Protein AF-A0A5E4JYM7-F1 (afdb_monomer)

Mean predicted aligned error: 5.84 Å

Sequence (290 aa):
MIGDSMEKSIDKWNNSIINDGEVKRKRGLLIYPSTRPLNRALEYCSDPFIPGITGNPLGVTELLREVGLTAENGKYQSLIELEDDKMSKLVTAIMLKNPKVKNREIIGDIFLIKFFNKLEDARELSAMINACSRLGEPETALQFCMESTKAKKKAELIHTKYKQFIISGLKFVSESEKIEGNGFVIINAKEKIKDTIIGTIASILSNSSIYEEGTVIITMAYYDNKIKISARSVGRSGRNIREILSSVIEKVGGEVGGHEFAAGCMIKQEKEKDFIEHLKKNFEIELVKI

Nearest PDB structures (foldseek):
  5x4h-assembly1_A  TM=8.388E-01  e=5.553E-20  Pyrococcus furiosus DSM 3638
  7bhi-assembly1_B  TM=7.535E-01  e=1.745E-18  Methanothermobacter thermautotrophicus str. Delta H
  7bjq-assembly2_B  TM=7.530E-01  e=1.950E-17  Methanothermobacter thermautotrophicus str. Delta H
  7e15-assembly2_D  TM=5.704E-01  e=1.315E-19  Thermococcus kodakarensis KOD1
  3g98-assembly2_B  TM=7.870E-01  e=2.336E-05  Aquifex aeolicus

Radius of gyration: 20.91 Å; Cα contacts (8 Å, |Δi|>4): 455; chains: 1; bounding box: 54×45×52 Å

Foldseek 3Di:
DVLVVCQVPQDPVNVVVCVVQVKDKDKFFPFPPQQAFQLVSQCCGQFVDQPQGDVHSVSSVVLCVVLVFDADVNTTGGNVPDDPSSRVSSLVSSCVRPVPDDSVRTIDIFIWGCALNDTGGVNVLSLLCLLCVLVVRNVLNVVRVVRNPVSVVVSVVSSVVSVVLLVQVLVCQVPDDWDDDDQEIEAECEAVHDLSCQQVNQVVVLAGPPDDFQRKYKYWYDDPQKIKIKIAGNPDDHFQVQVLLVVLCVVQPWAKDDGRGIIITMHGPVSVVSSVVSSVVSVVVVVVVD

Structure (mmCIF, N/CA/C/O backbone):
data_AF-A0A5E4JYM7-F1
#
_entry.id   AF-A0A5E4JYM7-F1
#
loop_
_atom_site.group_PDB
_atom_site.id
_atom_site.type_symbol
_atom_site.label_atom_id
_atom_site.label_alt_id
_atom_site.label_comp_id
_atom_site.label_asym_id
_atom_site.label_entity_id
_atom_site.label_seq_id
_atom_site.pdbx_PDB_ins_code
_atom_site.Cartn_x
_atom_site.Cartn_y
_atom_site.Cartn_z
_atom_site.occupancy
_atom_site.B_iso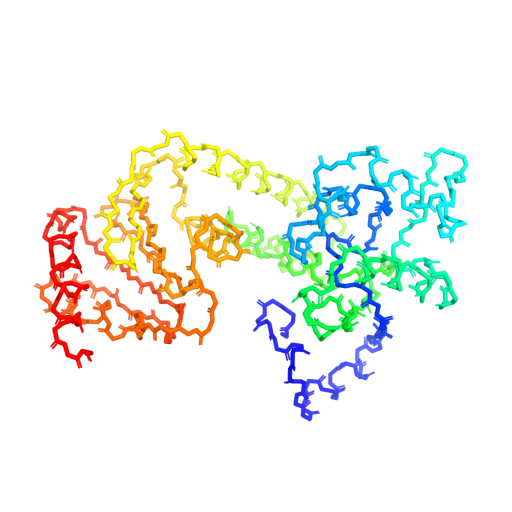_or_equiv
_atom_site.auth_seq_id
_atom_site.auth_comp_id
_atom_site.auth_asym_id
_atom_site.auth_atom_id
_atom_site.pdbx_PDB_model_num
ATOM 1 N N . MET A 1 1 ? -6.761 4.819 -11.359 1.00 90.88 1 MET A N 1
ATOM 2 C CA . MET A 1 1 ? -6.667 3.402 -11.802 1.00 90.88 1 MET A CA 1
ATOM 3 C C . MET A 1 1 ? -5.767 2.582 -10.884 1.00 90.88 1 MET A C 1
ATOM 5 O O . MET A 1 1 ? -6.316 1.921 -10.019 1.00 90.88 1 MET A O 1
ATOM 9 N N . ILE A 1 2 ? -4.430 2.636 -11.008 1.00 91.75 2 ILE A N 1
ATOM 10 C CA . ILE A 1 2 ? -3.522 1.781 -10.206 1.00 91.75 2 ILE A CA 1
ATOM 11 C C . ILE A 1 2 ? -3.596 2.088 -8.706 1.00 91.75 2 ILE A C 1
ATOM 13 O O . ILE A 1 2 ? -3.707 1.181 -7.888 1.00 91.75 2 ILE A O 1
ATOM 17 N N . GLY A 1 3 ? -3.596 3.371 -8.331 1.00 88.50 3 GLY A N 1
ATOM 18 C CA . GLY A 1 3 ? -3.737 3.773 -6.924 1.00 88.50 3 GLY A CA 1
ATOM 19 C C . GLY A 1 3 ? -5.050 3.321 -6.278 1.00 88.50 3 GLY A C 1
ATOM 20 O O . GLY A 1 3 ? -5.093 3.123 -5.067 1.00 88.50 3 GLY A O 1
ATOM 21 N N . ASP A 1 4 ? -6.077 3.094 -7.098 1.00 87.06 4 ASP A N 1
ATOM 22 C CA . ASP A 1 4 ? -7.423 2.685 -6.685 1.00 87.06 4 ASP A CA 1
ATOM 23 C C . ASP A 1 4 ? -7.657 1.177 -6.878 1.00 87.06 4 ASP A C 1
ATOM 25 O O . ASP A 1 4 ? -8.775 0.697 -6.714 1.00 87.06 4 ASP A O 1
ATOM 29 N N . SER A 1 5 ? -6.614 0.415 -7.237 1.00 85.88 5 SER A N 1
ATOM 30 C CA . SER A 1 5 ? -6.680 -1.037 -7.472 1.00 85.88 5 SER A CA 1
ATOM 31 C C . SER A 1 5 ? -7.687 -1.471 -8.557 1.00 85.88 5 SER A C 1
ATOM 33 O O . SER A 1 5 ? -8.262 -2.563 -8.486 1.00 85.88 5 SER A O 1
ATOM 35 N N . MET A 1 6 ? -7.940 -0.619 -9.558 1.00 89.12 6 MET A N 1
ATOM 36 C CA . MET A 1 6 ? -8.904 -0.883 -10.642 1.00 89.12 6 MET A CA 1
ATOM 37 C C . MET A 1 6 ? -8.342 -1.776 -11.758 1.00 89.12 6 MET A C 1
ATOM 39 O O . MET A 1 6 ? -9.085 -2.265 -12.606 1.00 89.12 6 MET A O 1
ATOM 43 N N . GLU A 1 7 ? -7.039 -2.040 -11.762 1.00 88.00 7 GLU A N 1
ATOM 44 C CA . GLU A 1 7 ? -6.368 -2.878 -12.759 1.00 88.00 7 GLU A CA 1
ATOM 45 C C . GLU A 1 7 ? -6.785 -4.353 -12.721 1.00 88.00 7 GLU A C 1
ATOM 47 O O . GLU A 1 7 ? -6.570 -5.079 -13.689 1.00 88.00 7 GLU A O 1
ATOM 52 N N . LYS A 1 8 ? -7.431 -4.800 -11.636 1.00 82.06 8 LYS A N 1
ATOM 53 C CA . LYS A 1 8 ? -7.976 -6.163 -11.518 1.00 82.06 8 LYS A CA 1
ATOM 54 C C . LYS A 1 8 ? -9.202 -6.397 -12.409 1.00 82.06 8 LYS A C 1
ATOM 56 O O . LYS A 1 8 ? -9.508 -7.543 -12.725 1.00 82.06 8 LYS A O 1
ATOM 61 N N . SER A 1 9 ? -9.909 -5.332 -12.792 1.00 86.19 9 SER A N 1
ATOM 62 C CA . SER A 1 9 ? -11.091 -5.378 -13.657 1.00 86.19 9 SER A CA 1
ATOM 63 C C . SER A 1 9 ? -11.195 -4.079 -14.454 1.00 86.19 9 SER A C 1
ATOM 65 O O . SER A 1 9 ? -11.934 -3.166 -14.090 1.00 86.19 9 SER A O 1
ATOM 67 N N . ILE A 1 10 ? -10.433 -4.001 -15.544 1.00 90.00 10 ILE A N 1
ATOM 68 C CA . ILE A 1 10 ? -10.351 -2.809 -16.393 1.00 90.00 10 ILE A CA 1
ATOM 69 C C . ILE A 1 10 ? -11.636 -2.676 -17.212 1.00 90.00 10 ILE A C 1
ATOM 71 O O . ILE A 1 10 ? -11.934 -3.519 -18.058 1.00 90.00 10 ILE A O 1
ATOM 75 N N . ASP A 1 11 ? -12.390 -1.607 -16.964 1.00 93.19 11 ASP A N 1
ATOM 76 C CA . ASP A 1 11 ? -13.585 -1.273 -17.736 1.00 93.19 11 ASP A CA 1
ATOM 77 C C . ASP A 1 11 ? -13.249 -0.657 -19.110 1.00 93.19 11 ASP A C 1
ATOM 79 O O . ASP A 1 11 ? -12.093 -0.390 -19.456 1.00 93.19 11 ASP A O 1
ATOM 83 N N . LYS A 1 12 ? -14.290 -0.414 -19.915 1.00 96.19 12 LYS A N 1
ATOM 84 C CA . LYS A 1 12 ? -14.157 0.163 -21.261 1.00 96.19 12 LYS A CA 1
ATOM 85 C C . LYS A 1 12 ? -13.415 1.508 -21.255 1.00 96.19 12 LYS A C 1
ATOM 87 O O . LYS A 1 12 ? -12.634 1.766 -22.169 1.00 96.19 12 LYS A O 1
ATOM 92 N N . TRP A 1 13 ? -13.655 2.353 -20.253 1.00 94.56 13 TRP A N 1
ATOM 93 C CA . TRP A 1 13 ? -13.094 3.703 -20.188 1.00 94.56 13 TRP A CA 1
ATOM 94 C C . TRP A 1 13 ? -11.621 3.689 -19.799 1.00 94.56 13 TRP A C 1
ATOM 96 O O . TRP A 1 13 ? -10.806 4.301 -20.484 1.00 94.56 13 TRP A O 1
ATOM 106 N N . ASN A 1 14 ? -11.255 2.930 -18.768 1.00 94.25 14 ASN A N 1
ATOM 107 C CA . ASN A 1 14 ? -9.863 2.745 -18.377 1.00 94.25 14 ASN A CA 1
ATOM 108 C C . ASN A 1 14 ? -9.057 2.091 -19.501 1.00 94.25 14 ASN A C 1
ATOM 110 O O . ASN A 1 14 ? -7.922 2.491 -19.740 1.00 94.25 14 ASN A O 1
ATOM 114 N N . ASN A 1 15 ? -9.645 1.145 -20.242 1.00 93.69 15 ASN A N 1
ATOM 115 C CA . ASN A 1 15 ? -8.980 0.569 -21.408 1.00 93.69 15 ASN A CA 1
ATOM 116 C C . ASN A 1 15 ? -8.726 1.615 -22.510 1.00 93.69 15 ASN A C 1
ATOM 118 O O . ASN A 1 15 ? -7.660 1.598 -23.117 1.00 93.69 15 ASN A O 1
ATOM 122 N N . SER A 1 16 ? -9.659 2.550 -22.738 1.00 95.19 16 SER A N 1
ATOM 123 C CA . SER A 1 16 ? -9.440 3.684 -23.652 1.00 95.19 16 SER A CA 1
ATOM 124 C C . SER A 1 16 ? -8.281 4.563 -23.181 1.00 95.19 16 SER A C 1
ATOM 126 O O . SER A 1 16 ? -7.367 4.819 -23.951 1.00 95.19 16 SER A O 1
ATOM 128 N N . ILE A 1 17 ? -8.263 4.937 -21.896 1.00 95.00 17 ILE A N 1
ATOM 129 C CA . ILE A 1 17 ? -7.212 5.784 -21.306 1.00 95.00 17 ILE A CA 1
ATOM 130 C C . ILE A 1 17 ? -5.830 5.122 -21.407 1.00 95.00 17 ILE A C 1
ATOM 132 O O . ILE A 1 17 ? -4.845 5.796 -21.691 1.00 95.00 17 ILE A O 1
ATOM 136 N N . ILE A 1 18 ? -5.742 3.807 -21.181 1.00 94.31 18 ILE A N 1
ATOM 137 C CA . ILE A 1 18 ? -4.495 3.038 -21.329 1.00 94.31 18 ILE A CA 1
ATOM 138 C C . ILE A 1 18 ? -3.960 3.149 -22.760 1.00 94.31 18 ILE A C 1
ATOM 140 O O . ILE A 1 18 ? -2.763 3.374 -22.941 1.00 94.31 18 ILE A O 1
ATOM 144 N N . ASN A 1 19 ? -4.836 2.994 -23.755 1.00 93.19 19 ASN A N 1
ATOM 145 C CA . ASN A 1 19 ? -4.456 3.064 -25.163 1.00 93.19 19 ASN A CA 1
ATOM 146 C C . ASN A 1 19 ? -4.052 4.490 -25.563 1.00 93.19 19 ASN A C 1
ATOM 148 O O . ASN A 1 19 ? -3.002 4.667 -26.175 1.00 93.19 19 ASN A O 1
ATOM 152 N N . ASP A 1 20 ? -4.840 5.494 -25.165 1.00 95.12 20 ASP A N 1
ATOM 153 C CA . ASP A 1 20 ? -4.586 6.908 -25.474 1.00 95.12 20 ASP A CA 1
ATOM 154 C C . ASP A 1 20 ? -3.303 7.422 -24.802 1.00 95.12 20 ASP A C 1
ATOM 156 O O . ASP A 1 20 ? -2.575 8.232 -25.368 1.00 95.12 20 ASP A O 1
ATOM 160 N N . GLY A 1 21 ? -3.006 6.938 -23.593 1.00 91.50 21 GLY A N 1
ATOM 161 C CA . GLY A 1 21 ? -1.807 7.291 -22.832 1.00 91.50 21 GLY A CA 1
ATOM 162 C C . GLY A 1 21 ? -0.548 6.513 -23.221 1.00 91.50 21 GLY A C 1
ATOM 163 O O . GLY A 1 21 ? 0.447 6.605 -22.502 1.00 91.50 21 GLY A O 1
ATOM 164 N N . GLU A 1 22 ? -0.596 5.708 -24.290 1.00 91.69 22 GLU A N 1
ATOM 165 C CA . GLU A 1 22 ? 0.501 4.841 -24.751 1.00 91.69 22 GLU A CA 1
ATOM 166 C C . GLU A 1 22 ? 1.097 3.965 -23.628 1.00 91.69 22 GLU A C 1
ATOM 168 O O . GLU A 1 22 ? 2.299 3.673 -23.585 1.00 91.69 22 GLU A O 1
ATOM 173 N N . VAL A 1 23 ? 0.255 3.542 -22.679 1.00 95.00 23 VAL A N 1
ATOM 174 C CA . VAL A 1 23 ? 0.693 2.769 -21.515 1.00 95.00 23 VAL A CA 1
ATOM 175 C C . VAL A 1 23 ? 1.065 1.363 -21.965 1.00 95.00 23 VAL A C 1
ATOM 177 O O . VAL A 1 23 ? 0.241 0.605 -22.481 1.00 95.00 23 VAL A O 1
ATOM 180 N N . LYS A 1 24 ? 2.315 0.967 -21.719 1.00 93.69 24 LYS A N 1
ATOM 181 C CA . LYS A 1 24 ? 2.781 -0.381 -22.043 1.00 93.69 24 LYS A CA 1
ATOM 182 C C . LYS A 1 24 ? 2.291 -1.362 -20.987 1.00 93.69 24 LYS A C 1
ATOM 184 O O . LYS A 1 24 ? 2.527 -1.177 -19.795 1.00 93.69 24 LYS A O 1
ATOM 189 N N . ARG A 1 25 ? 1.652 -2.443 -21.429 1.00 92.06 25 ARG A N 1
ATOM 190 C CA . ARG A 1 25 ? 1.275 -3.573 -20.575 1.00 92.06 25 ARG A CA 1
ATOM 191 C C . ARG A 1 25 ? 2.269 -4.701 -20.773 1.00 92.06 25 ARG A C 1
ATOM 193 O O . ARG A 1 25 ? 2.457 -5.164 -21.894 1.00 92.06 25 ARG A O 1
ATOM 200 N N . LYS A 1 26 ? 2.884 -5.149 -19.683 1.00 91.19 26 LYS A N 1
ATOM 201 C CA . LYS A 1 26 ? 3.747 -6.330 -19.678 1.00 91.19 26 LYS A CA 1
ATOM 202 C C . LYS A 1 26 ? 3.167 -7.365 -18.731 1.00 91.19 26 LYS A C 1
ATOM 204 O O . LYS A 1 26 ? 3.060 -7.108 -17.535 1.00 91.19 26 LYS A O 1
ATOM 209 N N . ARG A 1 27 ? 2.794 -8.530 -19.258 1.00 90.19 27 ARG A N 1
ATOM 210 C CA . ARG A 1 27 ? 2.306 -9.632 -18.429 1.00 90.19 27 ARG A CA 1
ATOM 211 C C . ARG A 1 27 ? 3.492 -10.338 -17.784 1.00 90.19 27 ARG A C 1
ATOM 213 O O . ARG A 1 27 ? 4.440 -10.707 -18.469 1.00 90.19 27 ARG A O 1
ATOM 220 N N . GLY A 1 28 ? 3.446 -10.533 -16.477 1.00 89.94 28 GLY A N 1
ATOM 221 C CA . GLY A 1 28 ? 4.543 -11.154 -15.753 1.00 89.94 28 GLY A CA 1
ATOM 222 C C . GLY A 1 28 ? 4.231 -11.329 -14.281 1.00 89.94 28 GLY A C 1
ATOM 223 O O . GLY A 1 28 ? 3.082 -11.245 -13.850 1.00 89.94 28 GLY A O 1
ATOM 224 N N . LEU A 1 29 ? 5.279 -11.590 -13.516 1.00 89.62 29 LEU A N 1
ATOM 225 C CA . LEU A 1 29 ? 5.179 -11.754 -12.078 1.00 89.62 29 LEU A CA 1
ATOM 226 C C . LEU A 1 29 ? 4.845 -10.416 -11.398 1.00 89.62 29 LEU A C 1
ATOM 228 O O . LEU A 1 29 ? 5.485 -9.405 -11.660 1.00 89.62 29 LEU A O 1
ATOM 232 N N . LEU A 1 30 ? 3.882 -10.386 -10.483 1.00 87.94 30 LEU A N 1
ATOM 233 C CA . LEU A 1 30 ? 3.419 -9.156 -9.832 1.00 87.94 30 LEU A CA 1
ATOM 234 C C . LEU A 1 30 ? 4.345 -8.650 -8.713 1.00 87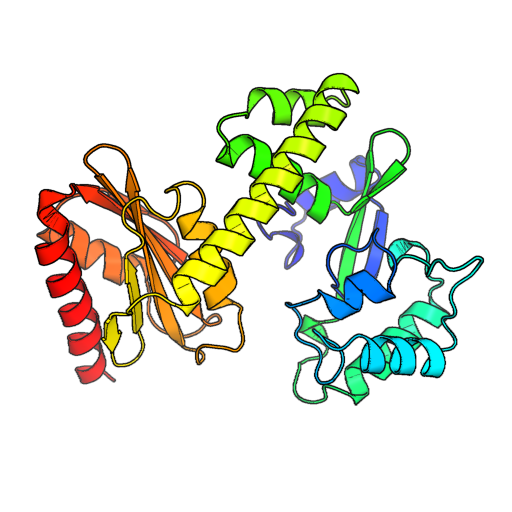.94 30 LEU A C 1
ATOM 236 O O . LEU A 1 30 ? 3.891 -7.963 -7.803 1.00 87.94 30 LEU A O 1
ATOM 240 N N . ILE A 1 31 ? 5.656 -8.887 -8.807 1.00 87.50 31 ILE A N 1
ATOM 241 C CA . ILE A 1 31 ? 6.625 -8.323 -7.860 1.00 87.50 31 ILE A CA 1
ATOM 242 C C . ILE A 1 31 ? 6.610 -6.803 -7.942 1.00 87.50 31 ILE A C 1
ATOM 244 O O . ILE A 1 31 ? 6.586 -6.204 -9.024 1.00 87.50 31 ILE A O 1
ATOM 248 N N . TYR A 1 32 ? 6.671 -6.185 -6.771 1.00 85.00 32 TYR A N 1
ATOM 249 C CA . TYR A 1 32 ? 6.833 -4.757 -6.614 1.00 85.00 32 TYR A CA 1
ATOM 250 C C . TYR A 1 32 ? 8.108 -4.445 -5.812 1.00 85.00 32 TYR A C 1
ATOM 252 O O . TYR A 1 32 ? 8.309 -5.033 -4.749 1.00 85.00 32 TYR A O 1
ATOM 260 N N . PRO A 1 33 ? 8.938 -3.486 -6.257 1.00 84.12 33 PRO A N 1
ATOM 261 C CA . PRO A 1 33 ? 8.809 -2.723 -7.500 1.00 84.12 33 PRO A CA 1
ATOM 262 C C . PRO A 1 33 ? 9.421 -3.440 -8.714 1.00 84.12 33 PRO A C 1
ATOM 264 O O . PRO A 1 33 ? 10.476 -4.062 -8.592 1.00 84.12 33 PRO A O 1
ATOM 267 N N . SER A 1 34 ? 8.801 -3.333 -9.896 1.00 89.25 34 SER A N 1
ATOM 268 C CA . SER A 1 34 ? 9.275 -4.054 -11.094 1.00 89.25 34 SER A CA 1
ATOM 269 C C . SER A 1 34 ? 10.508 -3.429 -11.765 1.00 89.25 34 SER A C 1
ATOM 271 O O . SER A 1 34 ? 11.156 -4.087 -12.579 1.00 89.25 34 SER A O 1
ATOM 273 N N . THR A 1 35 ? 10.873 -2.194 -11.399 1.00 89.12 35 THR A N 1
ATOM 274 C CA . THR A 1 35 ? 12.045 -1.475 -11.940 1.00 89.12 35 THR A CA 1
ATOM 275 C C . THR A 1 35 ? 13.342 -1.748 -11.169 1.00 89.12 35 THR A C 1
ATOM 277 O O . THR A 1 35 ? 14.429 -1.336 -11.582 1.00 89.12 35 THR A O 1
ATOM 280 N N . ARG A 1 36 ? 13.263 -2.427 -10.017 1.00 89.69 36 ARG A N 1
ATOM 281 C CA . ARG A 1 36 ? 14.427 -2.709 -9.165 1.00 89.69 36 ARG A CA 1
AT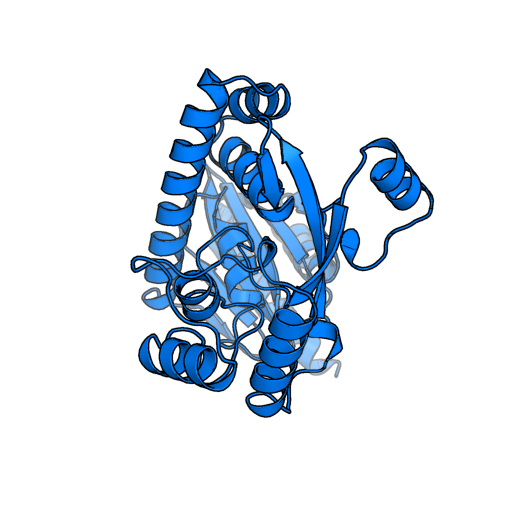OM 282 C C . ARG A 1 36 ? 15.157 -3.972 -9.624 1.00 89.69 36 ARG A C 1
ATOM 284 O O . ARG A 1 36 ? 14.532 -4.836 -10.236 1.00 89.69 36 ARG A O 1
ATOM 291 N N . PRO A 1 37 ? 16.463 -4.109 -9.308 1.00 94.19 37 PRO A N 1
ATOM 292 C CA . PRO A 1 37 ? 17.196 -5.344 -9.566 1.00 94.19 37 PRO A CA 1
ATOM 293 C C . PRO A 1 37 ? 16.453 -6.548 -8.986 1.00 94.19 37 PRO A C 1
ATOM 295 O O . PRO A 1 37 ? 16.045 -6.514 -7.820 1.00 94.19 37 PRO A O 1
ATOM 298 N N . LEU A 1 38 ? 16.286 -7.598 -9.793 1.00 94.44 38 LEU A N 1
ATOM 299 C CA . LEU A 1 38 ? 15.447 -8.751 -9.460 1.00 94.44 38 LEU A CA 1
ATOM 300 C C . LEU A 1 38 ? 15.790 -9.389 -8.123 1.00 94.44 38 LEU A C 1
ATOM 302 O O . LEU A 1 38 ? 14.884 -9.750 -7.382 1.00 94.44 38 LEU A O 1
ATOM 306 N N . ASN A 1 39 ? 17.075 -9.478 -7.780 1.00 94.06 39 ASN A N 1
ATOM 307 C CA . ASN A 1 39 ? 17.494 -10.042 -6.504 1.00 94.06 39 ASN A CA 1
ATOM 308 C C . ASN A 1 39 ? 16.891 -9.286 -5.310 1.00 94.06 39 ASN A C 1
ATOM 310 O O . ASN A 1 39 ? 16.379 -9.899 -4.384 1.00 94.06 39 ASN A O 1
ATOM 314 N N . ARG A 1 40 ? 16.885 -7.950 -5.349 1.00 92.94 40 ARG A N 1
ATOM 315 C CA . ARG A 1 40 ? 16.288 -7.143 -4.276 1.00 92.94 40 ARG A CA 1
ATOM 316 C C . ARG A 1 40 ? 14.770 -7.139 -4.346 1.00 92.94 40 ARG A C 1
ATOM 318 O O . ARG A 1 40 ? 14.118 -7.162 -3.310 1.00 92.94 40 ARG A O 1
ATOM 325 N N . ALA A 1 41 ? 14.216 -7.105 -5.554 1.00 92.31 41 ALA A N 1
ATOM 326 C CA . ALA A 1 41 ? 12.775 -7.121 -5.743 1.00 92.31 41 ALA A CA 1
ATOM 327 C C . ALA A 1 41 ? 12.161 -8.431 -5.209 1.00 92.31 41 ALA A C 1
ATOM 329 O O . ALA A 1 41 ? 11.184 -8.374 -4.478 1.00 92.31 41 ALA A O 1
ATOM 330 N N . LEU A 1 42 ? 12.775 -9.586 -5.494 1.00 92.12 42 LEU A N 1
ATOM 331 C CA . LEU A 1 42 ? 12.376 -10.902 -4.979 1.00 92.12 42 LEU A CA 1
ATOM 332 C C . LEU A 1 42 ? 12.574 -11.028 -3.465 1.00 92.12 42 LEU A C 1
ATOM 334 O O . LEU A 1 42 ? 11.668 -11.478 -2.771 1.00 92.12 42 LEU A O 1
ATOM 338 N N . GLU A 1 43 ? 13.736 -10.611 -2.950 1.00 89.44 43 GLU A N 1
ATOM 339 C CA . GLU A 1 43 ? 14.054 -10.675 -1.516 1.00 89.44 43 GLU A CA 1
ATOM 340 C C . GLU A 1 43 ? 13.027 -9.905 -0.678 1.00 89.44 43 GLU A C 1
ATOM 342 O O . GLU A 1 43 ? 12.595 -10.384 0.366 1.00 89.44 43 GLU A O 1
ATOM 347 N N . TYR A 1 44 ? 12.607 -8.726 -1.141 1.00 84.31 44 TYR A N 1
ATOM 348 C CA . TYR A 1 44 ? 11.702 -7.852 -0.393 1.00 84.31 44 TYR A CA 1
ATOM 349 C C . TYR A 1 44 ? 10.237 -7.919 -0.851 1.00 84.31 44 TYR A C 1
ATOM 351 O O . TYR A 1 44 ? 9.421 -7.129 -0.376 1.00 84.31 44 TYR A O 1
ATOM 359 N N . CYS A 1 45 ? 9.874 -8.842 -1.748 1.00 81.44 45 CYS A N 1
ATOM 360 C CA . CYS A 1 45 ? 8.485 -9.023 -2.165 1.00 81.44 45 CYS A CA 1
ATOM 361 C C . CYS A 1 45 ? 7.706 -9.773 -1.080 1.00 81.44 45 CYS A C 1
ATOM 363 O O . CYS A 1 45 ? 7.906 -10.969 -0.876 1.00 81.44 45 CYS A O 1
ATOM 365 N N . SER A 1 46 ? 6.833 -9.059 -0.369 1.00 69.06 46 SER A N 1
ATOM 366 C CA . SER A 1 46 ? 5.948 -9.632 0.653 1.00 69.06 46 SER A CA 1
ATOM 367 C C . SER A 1 46 ? 4.587 -10.065 0.108 1.00 69.06 46 SER A C 1
ATOM 369 O O . SER A 1 46 ? 3.901 -10.845 0.758 1.00 69.06 46 SER A O 1
ATOM 371 N N . ASP A 1 47 ? 4.195 -9.544 -1.055 1.00 74.25 47 ASP A N 1
ATOM 372 C CA . ASP A 1 47 ? 2.936 -9.854 -1.727 1.00 74.25 47 ASP A CA 1
ATOM 373 C C . ASP A 1 47 ? 3.177 -9.927 -3.252 1.00 74.25 47 ASP A C 1
ATOM 375 O O . ASP A 1 47 ? 3.475 -8.894 -3.865 1.00 74.25 47 ASP A O 1
ATOM 379 N N . PRO A 1 48 ? 3.135 -11.128 -3.857 1.00 75.31 48 PRO A N 1
ATOM 380 C CA . PRO A 1 48 ? 2.879 -12.408 -3.195 1.00 75.31 48 PRO A CA 1
ATOM 381 C C . PRO A 1 48 ? 4.052 -12.857 -2.309 1.00 75.31 48 PRO A C 1
ATOM 383 O O . PRO A 1 48 ? 5.217 -12.660 -2.653 1.00 75.31 48 PRO A O 1
ATOM 386 N N . PHE A 1 49 ? 3.755 -13.525 -1.193 1.00 77.00 49 PHE A N 1
ATOM 387 C CA . PHE A 1 49 ? 4.781 -14.230 -0.422 1.00 77.00 49 PHE A CA 1
ATOM 388 C C . PHE A 1 49 ? 5.283 -15.446 -1.211 1.00 77.00 49 PHE A C 1
ATOM 390 O O . PHE A 1 49 ? 4.487 -16.276 -1.660 1.00 77.00 49 PHE A O 1
ATOM 397 N N . ILE A 1 50 ? 6.604 -15.573 -1.363 1.00 82.44 50 ILE A N 1
ATOM 398 C CA . ILE A 1 50 ? 7.239 -16.677 -2.087 1.00 82.44 50 ILE A CA 1
ATOM 399 C C . ILE A 1 50 ? 8.067 -17.513 -1.094 1.00 82.44 50 ILE A C 1
ATOM 401 O O . ILE A 1 50 ? 9.145 -17.076 -0.673 1.00 82.44 50 ILE A O 1
ATOM 405 N N . PRO A 1 51 ? 7.604 -18.726 -0.727 1.00 81.50 51 PRO A N 1
ATOM 406 C CA . PRO A 1 51 ? 8.311 -19.624 0.177 1.00 81.50 51 PRO A CA 1
ATOM 407 C C . PRO A 1 51 ? 9.760 -19.866 -0.246 1.00 81.50 51 PRO A C 1
ATOM 409 O O . PRO A 1 51 ? 10.051 -20.163 -1.404 1.00 81.50 51 PRO A O 1
ATOM 412 N N . GLY A 1 52 ? 10.677 -19.724 0.711 1.00 85.62 52 GLY A N 1
ATOM 413 C CA . GLY A 1 52 ? 12.111 -19.908 0.487 1.00 85.62 52 GLY A CA 1
ATOM 414 C C . GLY A 1 52 ? 12.803 -18.768 -0.267 1.00 85.62 52 GLY A C 1
ATOM 415 O O . GLY A 1 52 ? 14.024 -18.817 -0.383 1.00 85.62 52 GLY A O 1
ATOM 416 N N . ILE A 1 53 ? 12.075 -17.743 -0.729 1.00 89.88 53 ILE A N 1
ATOM 417 C CA . ILE A 1 53 ? 12.610 -16.613 -1.508 1.00 89.88 53 ILE A CA 1
ATOM 418 C C . ILE A 1 53 ? 12.414 -15.286 -0.767 1.00 89.88 53 ILE A C 1
ATOM 420 O O . ILE A 1 53 ? 13.383 -14.560 -0.546 1.00 89.88 53 ILE A O 1
ATOM 424 N N . THR A 1 54 ? 11.188 -14.976 -0.341 1.00 84.19 54 THR A N 1
ATOM 425 C CA . THR A 1 54 ? 10.889 -13.751 0.413 1.00 84.19 54 THR A CA 1
ATOM 426 C C . THR A 1 54 ? 11.701 -13.728 1.712 1.00 84.19 54 THR A C 1
ATOM 428 O O . THR A 1 54 ? 11.636 -14.656 2.514 1.00 84.19 54 THR A O 1
ATOM 431 N N . GLY A 1 55 ? 12.488 -12.671 1.915 1.00 82.94 55 GLY A N 1
ATOM 432 C CA . GLY A 1 55 ? 13.386 -12.504 3.058 1.00 82.94 55 GLY A CA 1
ATOM 433 C C . GLY A 1 55 ? 14.623 -13.411 3.051 1.00 82.94 55 GLY A C 1
ATOM 434 O O . GLY A 1 55 ? 15.362 -13.410 4.032 1.00 82.94 55 GLY A O 1
ATOM 435 N N . ASN A 1 56 ? 14.870 -14.175 1.979 1.00 87.94 56 ASN A N 1
ATOM 436 C CA . ASN A 1 56 ? 15.969 -15.137 1.893 1.00 87.94 56 ASN A CA 1
ATOM 437 C C . ASN A 1 56 ? 16.932 -14.806 0.732 1.00 87.94 56 ASN A C 1
ATOM 439 O O . ASN A 1 56 ? 16.750 -15.299 -0.385 1.00 87.94 56 ASN A O 1
ATOM 443 N N . PRO A 1 57 ? 18.008 -14.033 0.981 1.00 92.69 57 PRO A N 1
ATOM 444 C CA . PRO A 1 57 ? 18.983 -13.668 -0.051 1.00 92.69 57 PRO A CA 1
ATOM 445 C C . PRO A 1 57 ? 19.647 -14.866 -0.747 1.00 92.69 57 PRO A C 1
ATOM 447 O O . PRO A 1 57 ? 19.954 -14.804 -1.943 1.00 92.69 57 PRO A O 1
ATOM 450 N N . LEU A 1 58 ? 19.877 -15.961 -0.011 1.00 94.56 58 LEU A N 1
ATOM 451 C CA . LEU A 1 58 ? 20.481 -17.178 -0.557 1.00 94.56 58 LEU A CA 1
ATOM 452 C C . LEU A 1 58 ? 19.509 -17.881 -1.504 1.00 94.56 58 LEU A C 1
ATOM 454 O O . LEU A 1 58 ? 19.878 -18.162 -2.643 1.00 94.56 58 LEU A O 1
ATOM 458 N N . GLY A 1 59 ? 18.259 -18.068 -1.072 1.00 94.25 59 GLY A N 1
ATOM 459 C CA . GLY A 1 59 ? 17.213 -18.675 -1.898 1.00 94.25 59 GLY A CA 1
ATOM 460 C C . GLY A 1 59 ? 16.913 -17.867 -3.161 1.00 94.25 59 GLY A C 1
ATOM 461 O O . GLY A 1 59 ? 16.750 -18.438 -4.235 1.00 94.25 59 GLY A O 1
ATOM 462 N N . VAL A 1 60 ? 16.937 -16.532 -3.073 1.00 95.12 60 VAL A N 1
ATOM 463 C CA . VAL A 1 60 ? 16.852 -15.650 -4.249 1.00 95.12 60 VAL A CA 1
ATOM 464 C C . VAL A 1 60 ? 17.996 -15.915 -5.227 1.00 95.12 60 VAL A C 1
ATOM 466 O O . VAL A 1 60 ? 17.768 -16.040 -6.428 1.00 95.12 60 VAL A O 1
ATOM 469 N N . THR A 1 61 ? 19.230 -15.988 -4.728 1.00 94.62 61 THR A N 1
ATOM 470 C CA . THR A 1 61 ? 20.413 -16.194 -5.577 1.00 94.62 61 THR A CA 1
ATOM 471 C C . THR A 1 61 ? 20.384 -17.565 -6.253 1.00 94.62 61 THR A C 1
ATOM 473 O O . THR A 1 61 ? 20.747 -17.679 -7.423 1.00 94.62 61 THR A O 1
ATOM 476 N N . GLU A 1 62 ? 19.937 -18.596 -5.537 1.00 94.75 62 GLU A N 1
ATOM 477 C CA . GLU A 1 62 ? 19.757 -19.947 -6.068 1.00 94.75 62 GLU A CA 1
ATOM 478 C C . GLU A 1 62 ? 18.673 -19.986 -7.151 1.00 94.75 62 GLU A C 1
ATOM 480 O O . GLU A 1 62 ? 18.962 -20.413 -8.265 1.00 94.75 62 GLU A O 1
ATOM 485 N N . LEU A 1 63 ? 17.485 -19.429 -6.885 1.00 95.19 63 LEU A N 1
ATOM 486 C CA . LEU A 1 63 ? 16.398 -19.323 -7.863 1.00 95.19 63 LEU A CA 1
ATOM 487 C C . LEU A 1 63 ? 16.849 -18.613 -9.143 1.00 95.19 63 LEU A C 1
ATOM 489 O O . LEU A 1 63 ? 16.596 -19.097 -10.242 1.00 95.19 63 LEU A O 1
ATOM 493 N N . LEU A 1 64 ? 17.510 -17.458 -9.016 1.00 95.50 64 LEU A N 1
ATOM 494 C CA . LEU A 1 64 ? 17.976 -16.697 -10.177 1.00 95.50 64 LEU A CA 1
ATOM 495 C C . LEU A 1 64 ? 18.997 -17.498 -10.995 1.00 95.50 64 LEU A C 1
ATOM 497 O O . LEU A 1 64 ? 18.919 -17.514 -12.222 1.00 95.50 64 LEU A O 1
ATOM 501 N N . ARG A 1 65 ? 19.893 -18.237 -10.329 1.00 93.81 65 ARG A N 1
ATOM 502 C CA . ARG A 1 65 ? 20.840 -19.140 -10.993 1.00 93.81 65 ARG A CA 1
ATOM 503 C C . ARG A 1 65 ? 20.136 -20.295 -11.709 1.00 93.81 65 ARG A C 1
ATOM 505 O O . ARG A 1 65 ? 20.489 -20.568 -12.853 1.00 93.81 65 ARG A O 1
ATOM 512 N N . GLU A 1 66 ? 19.149 -20.934 -11.076 1.00 93.12 66 GLU A N 1
ATOM 513 C CA . GLU A 1 66 ? 18.345 -22.027 -11.657 1.00 93.12 66 GLU A CA 1
ATOM 514 C C . GLU A 1 66 ? 17.697 -21.607 -12.986 1.00 93.12 66 GLU A C 1
ATOM 516 O O . GLU A 1 66 ? 17.685 -22.376 -13.945 1.00 93.12 66 GLU A O 1
ATOM 521 N N . VAL A 1 67 ? 17.198 -20.368 -13.070 1.00 94.31 67 VAL A N 1
ATOM 522 C CA . VAL A 1 67 ? 16.520 -19.850 -14.273 1.00 94.31 67 VAL A CA 1
ATOM 523 C C . VAL A 1 67 ? 17.456 -19.149 -15.266 1.00 94.31 67 VAL A C 1
ATOM 525 O O . VAL A 1 67 ? 16.991 -18.571 -16.249 1.00 94.31 67 VAL A O 1
ATOM 528 N N . GLY A 1 68 ? 18.773 -19.193 -15.035 1.00 93.06 68 GLY A N 1
ATOM 529 C CA . GLY A 1 68 ? 19.776 -18.595 -15.923 1.00 93.06 68 GLY A CA 1
ATOM 530 C C . GLY A 1 68 ? 19.820 -17.062 -15.886 1.00 93.06 68 GLY A C 1
ATOM 531 O O . GLY A 1 68 ? 20.254 -16.432 -16.851 1.00 93.06 68 GLY A O 1
ATOM 532 N N . LEU A 1 69 ? 19.360 -16.448 -14.795 1.00 94.50 69 LEU A N 1
ATOM 533 C CA . LEU A 1 69 ? 19.463 -15.014 -14.541 1.00 94.50 69 LEU A CA 1
ATOM 534 C C . LEU A 1 69 ? 20.686 -14.738 -13.669 1.00 94.50 69 LEU A C 1
ATOM 536 O O . LEU A 1 69 ? 20.681 -14.962 -12.461 1.00 94.50 69 LEU A O 1
ATOM 540 N N . THR A 1 70 ? 21.744 -14.226 -14.284 1.00 92.19 70 THR A N 1
ATOM 541 C CA . THR A 1 70 ? 22.978 -13.838 -13.597 1.00 92.19 70 THR A CA 1
ATOM 542 C C . THR A 1 70 ? 23.114 -12.321 -13.532 1.00 92.19 70 THR A C 1
ATOM 544 O O . THR A 1 70 ? 22.479 -11.578 -14.281 1.00 92.19 70 THR A O 1
ATOM 547 N N . ALA A 1 71 ? 23.927 -11.846 -12.590 1.00 91.69 71 ALA A N 1
ATOM 548 C CA . ALA A 1 71 ? 24.266 -10.435 -12.508 1.00 91.69 71 ALA A CA 1
ATOM 549 C C . ALA A 1 71 ? 25.297 -10.076 -13.587 1.00 91.69 71 ALA A C 1
ATOM 551 O O . ALA A 1 71 ? 26.367 -10.681 -13.651 1.00 91.69 71 ALA A O 1
ATOM 552 N N . GLU A 1 72 ? 25.011 -9.046 -14.374 1.00 89.06 72 GLU A N 1
ATOM 553 C CA . GLU A 1 72 ? 25.952 -8.457 -15.324 1.00 89.06 72 GLU A CA 1
ATOM 554 C C . GLU A 1 72 ? 26.630 -7.260 -14.651 1.00 89.06 72 GLU A C 1
ATOM 556 O O . GLU A 1 72 ? 25.962 -6.376 -14.112 1.00 89.06 72 GLU A O 1
ATOM 561 N N . ASN A 1 73 ? 27.967 -7.241 -14.607 1.00 88.94 73 ASN A N 1
ATOM 562 C CA . ASN A 1 73 ? 28.744 -6.211 -13.897 1.00 88.94 73 ASN A CA 1
ATOM 563 C C . ASN A 1 73 ? 28.288 -5.996 -12.436 1.00 88.94 73 ASN A C 1
ATOM 565 O O . ASN A 1 73 ? 28.238 -4.874 -11.935 1.00 88.94 73 ASN A O 1
ATOM 569 N N . GLY A 1 74 ? 27.908 -7.084 -11.757 1.00 87.19 74 GLY A N 1
ATOM 570 C CA . GLY A 1 74 ? 27.439 -7.052 -10.369 1.00 87.19 74 GLY A CA 1
ATOM 571 C C . GLY A 1 74 ? 25.995 -6.571 -10.180 1.00 87.19 74 GLY A C 1
ATOM 572 O O . GLY A 1 74 ? 25.553 -6.436 -9.039 1.00 87.19 74 GLY A O 1
ATOM 573 N N . LYS A 1 75 ? 25.234 -6.342 -11.259 1.00 91.81 75 LYS A N 1
ATOM 574 C CA . LYS A 1 75 ? 23.835 -5.905 -11.196 1.00 91.81 75 LYS A CA 1
ATOM 575 C C . LYS A 1 75 ? 22.910 -6.881 -11.925 1.00 91.81 75 LYS A C 1
ATOM 577 O O . LYS A 1 75 ? 23.148 -7.252 -13.067 1.00 91.81 75 LYS A O 1
ATOM 582 N N . TYR A 1 76 ? 21.824 -7.276 -11.267 1.00 94.56 76 TYR A N 1
ATOM 583 C CA . TYR A 1 76 ? 20.754 -8.035 -11.914 1.00 94.56 76 TYR A CA 1
ATOM 584 C C . TYR A 1 76 ? 19.867 -7.116 -12.752 1.00 94.56 76 TYR A C 1
ATOM 586 O O . TYR A 1 76 ? 19.595 -5.979 -12.348 1.00 94.56 76 TYR A O 1
ATOM 594 N N . GLN A 1 77 ? 19.368 -7.650 -13.868 1.00 93.94 77 GLN A N 1
ATOM 595 C CA . GLN A 1 77 ? 18.281 -7.035 -14.625 1.00 93.94 77 GLN A CA 1
ATOM 596 C C . GLN A 1 77 ? 17.066 -6.806 -13.711 1.00 93.94 77 GLN A C 1
ATOM 598 O O . GLN A 1 77 ? 16.860 -7.517 -12.720 1.00 93.94 77 GLN A O 1
ATOM 603 N N . SER A 1 78 ? 16.268 -5.795 -14.029 1.00 93.38 78 SER A N 1
ATOM 604 C CA . SER A 1 78 ? 14.947 -5.601 -13.439 1.00 93.38 78 SER A CA 1
ATOM 605 C C . SER A 1 78 ? 13.905 -6.481 -14.127 1.00 93.38 78 SER A C 1
ATOM 607 O O . SER A 1 78 ? 14.126 -7.030 -15.207 1.00 93.38 78 SER A O 1
ATOM 609 N N . LEU A 1 79 ? 12.736 -6.619 -13.507 1.00 92.69 79 LEU A N 1
ATOM 610 C CA . LEU A 1 79 ? 11.657 -7.440 -14.052 1.00 92.69 79 LEU A CA 1
ATOM 611 C C . LEU A 1 79 ? 11.160 -6.904 -15.412 1.00 92.69 79 LEU A C 1
ATOM 613 O O . LEU A 1 79 ? 10.831 -7.672 -16.320 1.00 92.69 79 LEU A O 1
ATOM 617 N N . ILE A 1 80 ? 11.147 -5.579 -15.581 1.00 91.50 80 ILE A N 1
ATOM 618 C CA . ILE A 1 80 ? 10.723 -4.937 -16.833 1.00 91.50 80 ILE A CA 1
ATOM 619 C C . ILE A 1 80 ? 11.731 -5.120 -17.976 1.00 91.50 80 ILE A C 1
ATOM 621 O O . ILE A 1 80 ? 11.325 -5.079 -19.135 1.00 91.50 80 ILE A O 1
ATOM 625 N N . GLU A 1 81 ? 12.998 -5.396 -17.662 1.00 92.19 81 GLU A N 1
ATOM 626 C CA . GLU A 1 81 ? 14.081 -5.643 -18.627 1.00 92.19 81 GLU A CA 1
ATOM 627 C C . GLU A 1 81 ? 14.150 -7.106 -19.095 1.00 92.19 81 GLU A C 1
ATOM 629 O O . GLU A 1 81 ? 14.875 -7.407 -20.037 1.00 92.19 81 GLU A O 1
ATOM 634 N N . LEU A 1 82 ? 13.425 -8.029 -18.450 1.00 93.12 82 LEU A N 1
ATOM 635 C CA . LEU A 1 82 ? 13.458 -9.441 -18.836 1.00 93.12 82 LEU A CA 1
ATOM 636 C C . LEU A 1 82 ? 12.789 -9.694 -20.188 1.00 93.12 82 LEU A C 1
ATOM 638 O O . LEU A 1 82 ? 11.653 -9.283 -20.399 1.00 93.12 82 LEU A O 1
ATOM 642 N N . GLU A 1 83 ? 13.437 -10.472 -21.046 1.00 91.81 83 GLU A N 1
ATOM 643 C CA . GLU A 1 83 ? 12.791 -11.071 -22.219 1.00 91.81 83 GLU A CA 1
ATOM 644 C C . GLU A 1 83 ? 11.703 -12.076 -21.803 1.00 91.81 83 GLU A C 1
ATOM 646 O O . GLU A 1 83 ? 11.766 -12.666 -20.716 1.00 91.81 83 GLU A O 1
ATOM 651 N N . ASP A 1 84 ? 10.728 -12.316 -22.681 1.00 90.56 84 ASP A N 1
ATOM 652 C CA . ASP A 1 84 ? 9.552 -13.144 -22.377 1.00 90.56 84 ASP A CA 1
ATOM 653 C C . ASP A 1 84 ? 9.915 -14.586 -21.972 1.00 90.56 84 ASP A C 1
ATOM 655 O O . ASP A 1 84 ? 9.324 -15.135 -21.041 1.00 90.56 84 ASP A O 1
ATOM 659 N N . ASP A 1 85 ? 10.940 -15.186 -22.591 1.00 92.94 85 ASP A N 1
ATOM 660 C CA . ASP A 1 85 ? 11.441 -16.524 -22.225 1.00 92.94 85 ASP A CA 1
ATOM 661 C C . ASP A 1 85 ? 11.988 -16.564 -20.786 1.00 92.94 85 ASP A C 1
ATOM 663 O O . ASP A 1 85 ? 11.638 -17.445 -19.995 1.00 92.94 85 ASP A O 1
ATOM 667 N N . LYS A 1 86 ? 12.795 -15.564 -20.404 1.00 93.88 86 LYS A N 1
ATOM 668 C CA . LYS A 1 86 ? 13.354 -15.445 -19.048 1.00 93.88 86 LYS A CA 1
ATOM 669 C C . LYS A 1 86 ? 12.258 -15.186 -18.012 1.00 93.88 86 LYS A C 1
ATOM 671 O O . LYS A 1 86 ? 12.284 -15.780 -16.935 1.00 93.88 86 LYS A O 1
ATOM 676 N N . MET A 1 87 ? 11.281 -14.336 -18.340 1.00 93.25 87 MET A N 1
ATOM 677 C CA . MET A 1 87 ? 10.104 -14.098 -17.498 1.00 93.25 87 MET A CA 1
ATOM 678 C C . MET A 1 87 ? 9.316 -15.396 -17.277 1.00 93.25 87 MET A C 1
ATOM 680 O O . MET A 1 87 ? 8.979 -15.725 -16.141 1.00 93.25 87 MET A O 1
ATOM 684 N N . SER A 1 88 ? 9.064 -16.157 -18.344 1.00 91.81 88 SER A N 1
ATOM 685 C CA . SER A 1 88 ? 8.327 -17.424 -18.291 1.00 91.81 88 SER A CA 1
ATOM 686 C C . SER A 1 88 ? 9.031 -18.468 -17.414 1.00 91.81 88 SER A C 1
ATOM 688 O O . SER A 1 88 ? 8.398 -19.106 -16.566 1.00 91.81 88 SER A O 1
ATOM 690 N N . LYS A 1 89 ? 10.360 -18.586 -17.535 1.00 94.19 89 LYS A N 1
ATOM 691 C CA . LYS A 1 89 ? 11.182 -19.464 -16.683 1.00 94.19 89 LYS A CA 1
ATOM 692 C C . LYS A 1 89 ? 11.120 -19.063 -15.212 1.00 94.19 89 LYS A C 1
ATOM 694 O O . LYS A 1 89 ? 10.890 -19.920 -14.362 1.00 94.19 89 LYS A O 1
ATOM 699 N N . LEU A 1 90 ? 11.268 -17.769 -14.916 1.00 93.62 90 LEU A N 1
ATOM 700 C CA . LEU A 1 90 ? 11.179 -17.244 -13.551 1.00 93.62 90 LEU A CA 1
ATOM 701 C C . LEU A 1 90 ? 9.812 -17.529 -12.919 1.00 93.62 90 LEU A C 1
ATOM 703 O O . LEU A 1 90 ? 9.739 -18.031 -11.798 1.00 93.62 90 LEU A O 1
ATOM 707 N N . VAL A 1 91 ? 8.734 -17.248 -13.652 1.00 91.06 91 VAL A N 1
ATOM 708 C CA . VAL A 1 91 ? 7.361 -17.526 -13.217 1.00 91.06 91 VAL A CA 1
ATOM 709 C C . VAL A 1 91 ? 7.176 -19.016 -12.930 1.00 91.06 91 VAL A C 1
ATOM 711 O O . VAL A 1 91 ? 6.704 -19.372 -11.852 1.00 91.06 91 VAL A O 1
ATOM 714 N N . THR A 1 92 ? 7.606 -19.886 -13.846 1.00 90.06 92 THR A N 1
ATOM 715 C CA . THR A 1 92 ? 7.498 -21.344 -13.689 1.00 90.06 92 THR A CA 1
ATOM 716 C C . THR A 1 92 ? 8.237 -21.831 -12.442 1.00 90.06 92 THR A C 1
ATOM 718 O O . THR A 1 92 ? 7.674 -22.578 -11.643 1.00 90.06 92 THR A O 1
ATOM 721 N N . ALA A 1 93 ? 9.471 -21.371 -12.224 1.00 91.50 93 ALA A N 1
ATOM 722 C CA . ALA A 1 93 ? 10.264 -21.762 -11.062 1.00 91.50 93 ALA A CA 1
ATOM 723 C C . ALA A 1 93 ? 9.619 -21.322 -9.735 1.00 91.50 93 ALA A C 1
ATOM 725 O O . ALA A 1 93 ? 9.595 -22.087 -8.770 1.00 91.50 93 ALA A O 1
ATOM 726 N N . ILE A 1 94 ? 9.033 -20.123 -9.688 1.00 89.25 94 ILE A N 1
ATOM 727 C CA . ILE A 1 94 ? 8.324 -19.621 -8.502 1.00 89.25 94 ILE A CA 1
ATOM 728 C C . ILE A 1 94 ? 7.039 -20.407 -8.240 1.00 89.25 94 ILE A C 1
ATOM 730 O O . ILE A 1 94 ? 6.757 -20.753 -7.093 1.00 89.25 94 ILE A O 1
ATOM 734 N N . MET A 1 95 ? 6.286 -20.738 -9.289 1.00 84.56 95 MET A N 1
ATOM 735 C CA . MET A 1 95 ? 5.070 -21.547 -9.178 1.00 84.56 95 MET A CA 1
ATOM 736 C C . MET A 1 95 ? 5.351 -22.931 -8.593 1.00 84.56 95 MET A C 1
ATOM 738 O O . MET A 1 95 ? 4.616 -23.391 -7.722 1.00 84.56 95 MET A O 1
ATOM 742 N N . LEU A 1 96 ? 6.443 -23.573 -9.017 1.00 84.69 96 LEU A N 1
ATOM 743 C CA . LEU A 1 96 ? 6.852 -24.876 -8.490 1.00 84.69 96 LEU A CA 1
ATOM 744 C C . LEU A 1 96 ? 7.223 -24.821 -7.001 1.00 84.69 96 LEU A C 1
ATOM 746 O O . LEU A 1 96 ? 6.960 -25.778 -6.275 1.00 84.69 96 LEU A O 1
ATOM 750 N N . LYS A 1 97 ? 7.787 -23.703 -6.525 1.00 79.25 97 LYS A N 1
ATOM 751 C CA . LYS A 1 97 ? 8.104 -23.496 -5.099 1.00 79.25 97 LYS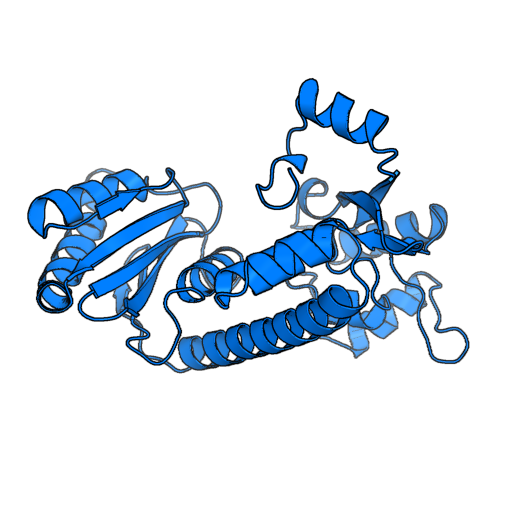 A CA 1
ATOM 752 C C . LYS A 1 97 ? 6.879 -23.096 -4.262 1.00 79.25 97 LYS A C 1
ATOM 754 O O . LYS A 1 97 ? 6.933 -23.190 -3.038 1.00 79.25 97 LYS A O 1
ATOM 759 N N . ASN A 1 98 ? 5.773 -22.682 -4.888 1.00 70.75 98 ASN A N 1
ATOM 760 C CA . ASN A 1 98 ? 4.563 -22.245 -4.189 1.00 70.75 98 ASN A CA 1
ATOM 761 C C . ASN A 1 98 ? 3.258 -22.842 -4.761 1.00 70.75 98 ASN A C 1
ATOM 763 O O . ASN A 1 98 ? 2.375 -22.101 -5.198 1.00 70.75 98 ASN A O 1
ATOM 767 N N . PRO A 1 99 ? 3.083 -24.177 -4.723 1.00 63.00 99 PRO A N 1
ATOM 768 C CA . PRO A 1 99 ? 1.954 -24.854 -5.369 1.00 63.00 99 PRO A CA 1
ATOM 769 C C . PRO A 1 99 ? 0.587 -24.542 -4.737 1.00 63.00 99 PRO A C 1
ATOM 771 O O . PRO A 1 99 ? -0.446 -24.852 -5.325 1.00 63.00 99 PRO A O 1
ATOM 774 N N . LYS A 1 100 ? 0.565 -23.950 -3.533 1.00 61.91 100 LYS A N 1
ATOM 775 C CA . LYS A 1 100 ? -0.668 -23.569 -2.827 1.00 61.91 100 LYS A CA 1
ATOM 776 C C . LYS A 1 100 ? -1.215 -22.207 -3.261 1.00 61.91 100 LYS A C 1
ATOM 778 O O . LYS A 1 100 ? -2.403 -21.961 -3.067 1.00 61.91 100 LYS A O 1
ATOM 783 N N . VAL A 1 101 ? -0.385 -21.333 -3.833 1.00 62.12 101 VAL A N 1
ATOM 784 C CA . VAL A 1 101 ? -0.836 -20.024 -4.318 1.00 62.12 101 VAL A CA 1
ATOM 785 C C . VAL A 1 101 ? -1.411 -20.182 -5.717 1.00 62.12 101 VAL A C 1
ATOM 787 O O . VAL A 1 101 ? -0.792 -20.759 -6.610 1.00 62.12 101 VAL A O 1
ATOM 790 N N . LYS A 1 102 ? -2.633 -19.685 -5.920 1.00 57.75 102 LYS A N 1
ATOM 791 C CA . LYS A 1 102 ? -3.319 -19.808 -7.208 1.00 57.75 102 LYS A CA 1
ATOM 792 C C . LYS A 1 102 ? -2.556 -19.004 -8.262 1.00 57.75 102 LYS A C 1
ATOM 794 O O . LYS A 1 102 ? -2.244 -17.838 -8.045 1.00 57.75 102 LYS A O 1
ATOM 799 N N . ASN A 1 103 ? -2.363 -19.571 -9.459 1.00 56.81 103 ASN A N 1
ATOM 800 C CA . ASN A 1 103 ? -1.659 -18.931 -10.591 1.00 56.81 103 ASN A CA 1
ATOM 801 C C . ASN A 1 103 ? -2.093 -17.478 -10.868 1.00 56.81 103 ASN A C 1
ATOM 803 O O . ASN A 1 103 ? -1.304 -16.672 -11.354 1.00 56.81 103 ASN A O 1
ATOM 807 N N . ARG A 1 104 ? -3.363 -17.153 -10.589 1.00 57.59 104 ARG A N 1
ATOM 808 C CA . ARG A 1 104 ? -3.962 -15.834 -10.833 1.00 57.59 104 ARG A CA 1
ATOM 809 C C . ARG A 1 104 ? -3.504 -14.744 -9.859 1.00 57.59 104 ARG A C 1
ATOM 811 O O . ARG A 1 104 ? -3.733 -13.579 -10.149 1.00 57.59 104 ARG A O 1
ATOM 818 N N . GLU A 1 105 ? -2.907 -15.102 -8.727 1.00 69.69 105 GLU A N 1
ATOM 819 C CA . GLU A 1 105 ? -2.508 -14.137 -7.692 1.00 69.69 105 GLU A CA 1
ATOM 820 C C . GLU A 1 105 ? -1.085 -13.613 -7.911 1.00 69.69 105 GLU A C 1
ATOM 822 O O . GLU A 1 105 ? -0.793 -12.471 -7.573 1.00 69.69 105 GLU A O 1
ATOM 827 N N . ILE A 1 106 ? -0.216 -14.410 -8.541 1.00 80.81 106 ILE A N 1
ATOM 828 C CA . ILE A 1 106 ? 1.191 -14.048 -8.755 1.00 80.81 106 ILE A CA 1
ATOM 829 C C . ILE A 1 106 ? 1.492 -13.522 -10.161 1.00 80.81 106 ILE A C 1
ATOM 831 O O . ILE A 1 106 ? 2.468 -12.798 -10.328 1.00 80.81 106 ILE A O 1
ATOM 835 N N . ILE A 1 107 ? 0.678 -13.851 -11.171 1.00 87.88 107 ILE A N 1
ATOM 836 C CA . ILE A 1 107 ? 0.855 -13.378 -12.553 1.00 87.88 107 ILE A CA 1
ATOM 837 C C . ILE A 1 107 ? -0.228 -12.358 -12.890 1.00 87.88 107 ILE A C 1
ATOM 839 O O . ILE A 1 107 ? -1.417 -12.628 -12.732 1.00 87.88 107 ILE A O 1
ATOM 843 N N . GLY A 1 108 ? 0.172 -11.232 -13.467 1.00 89.19 108 GLY A N 1
ATOM 844 C CA . GLY A 1 108 ? -0.756 -10.215 -13.939 1.00 89.19 108 GLY A CA 1
ATOM 845 C C . GLY A 1 108 ? -0.084 -9.191 -14.835 1.00 89.19 108 GLY A C 1
ATOM 846 O O . GLY A 1 108 ? 1.023 -9.407 -15.330 1.00 89.19 108 GLY A O 1
ATOM 847 N N . ASP A 1 109 ? -0.782 -8.086 -15.061 1.00 91.69 109 ASP A N 1
ATOM 848 C CA . ASP A 1 109 ? -0.291 -7.008 -15.906 1.00 91.69 109 ASP A CA 1
ATOM 849 C C . ASP A 1 109 ? 0.476 -5.974 -15.085 1.00 91.69 109 ASP A C 1
ATOM 851 O O . ASP A 1 109 ? -0.017 -5.433 -14.095 1.00 91.69 109 ASP A O 1
ATOM 855 N N . ILE A 1 110 ? 1.686 -5.676 -15.540 1.00 92.44 110 ILE A N 1
ATOM 856 C CA . ILE A 1 110 ? 2.500 -4.564 -15.071 1.00 92.44 110 ILE A CA 1
ATOM 857 C C . ILE A 1 110 ? 2.269 -3.407 -16.042 1.00 92.44 110 ILE A C 1
ATOM 859 O O . ILE A 1 110 ? 2.514 -3.534 -17.245 1.00 92.44 110 ILE A O 1
ATOM 863 N N . PHE A 1 111 ? 1.782 -2.285 -15.515 1.00 94.44 111 PHE A N 1
ATOM 864 C CA . PHE A 1 111 ? 1.496 -1.077 -16.286 1.00 94.44 111 PHE A CA 1
ATOM 865 C C . PHE A 1 111 ? 2.704 -0.156 -16.236 1.00 94.44 111 PHE A C 1
ATOM 867 O O . PHE A 1 111 ? 3.110 0.295 -15.164 1.00 94.44 111 PHE A O 1
ATOM 874 N N . LEU A 1 112 ? 3.276 0.103 -17.404 1.00 94.56 112 LEU A N 1
ATOM 875 C CA . LEU A 1 112 ? 4.501 0.862 -17.565 1.00 94.56 112 LEU A CA 1
ATOM 876 C C . LEU A 1 112 ? 4.206 2.161 -18.306 1.00 94.56 112 LEU A C 1
ATOM 878 O O . LEU A 1 112 ? 3.668 2.152 -19.414 1.00 94.56 112 LEU A O 1
ATOM 882 N N . ILE A 1 113 ? 4.569 3.277 -17.684 1.00 94.56 113 ILE A N 1
ATOM 883 C CA . ILE A 1 113 ? 4.285 4.625 -18.177 1.00 94.56 113 ILE A CA 1
ATOM 884 C C . ILE A 1 113 ? 5.611 5.291 -18.525 1.00 94.56 113 ILE A C 1
ATOM 886 O O . ILE A 1 113 ? 6.578 5.199 -17.765 1.00 94.56 113 ILE A O 1
ATOM 890 N N . LYS A 1 114 ? 5.673 5.963 -19.679 1.00 93.69 114 LYS A N 1
ATOM 891 C CA . LYS A 1 114 ? 6.811 6.825 -19.997 1.00 93.69 114 LYS A CA 1
ATOM 892 C C . LYS A 1 114 ? 6.699 8.098 -19.161 1.00 93.69 114 LYS A C 1
ATOM 894 O O . LYS A 1 114 ? 5.776 8.879 -19.346 1.00 93.69 114 LYS A O 1
ATOM 899 N N . PHE A 1 115 ? 7.633 8.291 -18.242 1.00 94.44 115 PHE A N 1
ATOM 900 C CA . PHE A 1 115 ? 7.633 9.389 -17.289 1.00 94.44 115 PHE A CA 1
ATOM 901 C C . PHE A 1 115 ? 9.067 9.865 -17.047 1.00 94.44 115 PHE A C 1
ATOM 903 O O . PHE A 1 115 ? 9.975 9.051 -16.873 1.00 94.44 115 PHE A O 1
ATOM 910 N N . PHE A 1 116 ? 9.328 11.172 -17.096 1.00 94.19 116 PHE A N 1
ATOM 911 C CA . PHE A 1 116 ? 10.680 11.747 -17.111 1.00 94.19 116 PHE A CA 1
ATOM 912 C C . PHE A 1 116 ? 11.596 11.103 -18.166 1.00 94.19 116 PHE A C 1
ATOM 914 O O . PHE A 1 116 ? 12.764 10.807 -17.897 1.00 94.19 116 PHE A O 1
ATOM 921 N N . ASN A 1 117 ? 11.053 10.849 -19.363 1.00 91.44 117 ASN A N 1
ATOM 922 C CA . ASN A 1 117 ? 11.716 10.136 -20.464 1.00 91.44 117 ASN A CA 1
ATOM 923 C C . ASN A 1 117 ? 12.243 8.729 -20.117 1.00 91.44 117 ASN A C 1
ATOM 925 O O . ASN A 1 117 ? 13.103 8.201 -20.821 1.00 91.44 117 ASN A O 1
ATOM 929 N N . LYS A 1 118 ? 11.726 8.100 -19.059 1.00 92.06 118 LYS A N 1
ATOM 930 C CA . LYS A 1 118 ? 12.047 6.726 -18.663 1.00 92.06 118 LYS A CA 1
ATOM 931 C C . LYS A 1 118 ? 10.781 5.898 -18.563 1.00 92.06 118 LYS A C 1
ATOM 933 O O . LYS A 1 118 ? 9.698 6.436 -18.383 1.00 92.06 118 LYS A O 1
ATOM 938 N N . LEU A 1 119 ? 10.917 4.589 -18.721 1.00 91.69 119 LEU A N 1
ATOM 939 C CA . LEU A 1 119 ? 9.808 3.675 -18.504 1.00 91.69 119 LEU A CA 1
ATOM 940 C C . LEU A 1 119 ? 9.735 3.350 -17.008 1.00 91.69 119 LEU A C 1
ATOM 942 O O . LEU A 1 119 ? 10.691 2.810 -16.460 1.00 91.69 119 LEU A O 1
ATOM 946 N N . GLU A 1 120 ? 8.628 3.705 -16.367 1.00 93.06 120 GLU A N 1
ATOM 947 C CA . GLU A 1 120 ? 8.428 3.580 -14.922 1.00 93.06 120 GLU A CA 1
ATOM 948 C C . GLU A 1 120 ? 7.227 2.671 -14.623 1.00 93.06 120 GLU A C 1
ATOM 950 O O . GLU A 1 120 ? 6.243 2.651 -15.367 1.00 93.06 120 GLU A O 1
ATOM 955 N N . ASP A 1 121 ? 7.284 1.937 -13.511 1.00 94.31 121 ASP A N 1
ATOM 956 C CA . ASP A 1 121 ? 6.146 1.166 -13.003 1.00 94.31 121 ASP A CA 1
ATOM 957 C C . ASP A 1 121 ? 5.086 2.117 -12.433 1.00 94.31 121 ASP A C 1
ATOM 959 O O . ASP A 1 121 ? 5.344 2.873 -11.491 1.00 94.31 121 ASP A O 1
ATOM 963 N N . ALA A 1 122 ? 3.865 2.063 -12.965 1.00 95.06 122 ALA A N 1
ATOM 964 C CA . ALA A 1 122 ? 2.767 2.914 -12.521 1.00 95.06 122 ALA A CA 1
ATOM 965 C C . ALA A 1 122 ? 2.448 2.749 -11.022 1.00 95.06 122 ALA A C 1
ATOM 967 O O . ALA A 1 122 ? 1.976 3.693 -10.382 1.00 95.06 122 ALA A O 1
ATOM 968 N N . ARG A 1 123 ? 2.741 1.578 -10.434 1.00 93.06 123 ARG A N 1
ATOM 969 C CA . ARG A 1 123 ? 2.603 1.336 -8.989 1.00 93.06 123 ARG A CA 1
ATOM 970 C C . ARG A 1 123 ? 3.607 2.161 -8.189 1.00 93.06 123 ARG A C 1
ATOM 972 O O . ARG A 1 123 ? 3.245 2.688 -7.140 1.00 93.06 123 ARG A O 1
ATOM 979 N N . GLU A 1 124 ? 4.839 2.321 -8.683 1.00 92.31 124 GLU A N 1
ATOM 980 C CA . GLU A 1 124 ? 5.856 3.156 -8.025 1.00 92.31 124 GLU A CA 1
ATOM 981 C C . GLU A 1 124 ? 5.467 4.627 -8.078 1.00 92.31 124 GLU A C 1
ATOM 983 O O . GLU A 1 124 ? 5.501 5.304 -7.050 1.00 92.31 124 GLU A O 1
ATOM 988 N N . LEU A 1 125 ? 5.019 5.099 -9.244 1.00 95.38 125 LEU A N 1
ATOM 989 C CA . LEU A 1 125 ? 4.531 6.468 -9.407 1.00 95.38 125 LEU A CA 1
ATOM 990 C C . LEU A 1 125 ? 3.354 6.747 -8.464 1.00 95.38 125 LEU A C 1
ATOM 992 O O . LEU A 1 125 ? 3.371 7.736 -7.728 1.00 95.38 125 LEU A O 1
ATOM 996 N N . SER A 1 126 ? 2.376 5.838 -8.411 1.00 95.44 126 SER A N 1
ATOM 997 C CA . SER A 1 126 ? 1.237 5.945 -7.496 1.00 95.44 126 SER A CA 1
ATOM 998 C C . SER A 1 126 ? 1.671 5.957 -6.028 1.00 95.44 126 SER A C 1
ATOM 1000 O O . SER A 1 126 ? 1.210 6.796 -5.252 1.00 95.44 126 SER A O 1
ATOM 1002 N N . ALA A 1 127 ? 2.604 5.087 -5.633 1.00 92.75 127 ALA A N 1
ATOM 1003 C CA . ALA A 1 127 ? 3.125 5.056 -4.271 1.00 92.75 127 ALA A CA 1
ATOM 1004 C C . ALA A 1 127 ? 3.898 6.337 -3.906 1.00 92.75 127 ALA A C 1
ATOM 1006 O O . ALA A 1 127 ? 3.873 6.762 -2.748 1.00 92.75 127 ALA A O 1
ATOM 1007 N N . MET A 1 128 ? 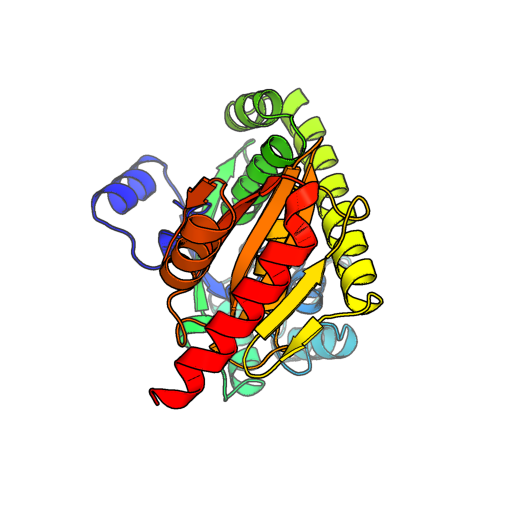4.571 6.971 -4.869 1.00 95.31 128 MET A N 1
ATOM 1008 C CA . MET A 1 128 ? 5.272 8.240 -4.665 1.00 95.31 128 MET A CA 1
ATOM 1009 C C . MET A 1 128 ? 4.303 9.413 -4.492 1.00 95.31 128 MET A C 1
ATOM 1011 O O . MET A 1 128 ? 4.458 10.202 -3.557 1.00 95.31 128 MET A O 1
ATOM 1015 N N . ILE A 1 129 ? 3.262 9.475 -5.326 1.00 97.00 129 ILE A N 1
ATOM 1016 C CA . ILE A 1 129 ? 2.166 10.450 -5.219 1.00 97.00 129 ILE A CA 1
ATOM 1017 C C . ILE A 1 129 ? 1.469 10.312 -3.859 1.00 97.00 129 ILE A C 1
ATOM 1019 O O . ILE A 1 129 ? 1.359 11.284 -3.112 1.00 97.00 129 ILE A O 1
ATOM 1023 N N . ASN A 1 130 ? 1.101 9.085 -3.479 1.00 94.38 130 ASN A N 1
ATOM 1024 C CA . ASN A 1 130 ? 0.462 8.799 -2.195 1.00 94.38 130 ASN A CA 1
ATOM 1025 C C . ASN A 1 130 ? 1.341 9.192 -1.001 1.00 94.38 130 ASN A C 1
ATOM 1027 O O . ASN A 1 130 ? 0.834 9.721 -0.012 1.00 94.38 130 ASN A O 1
ATOM 1031 N N . ALA A 1 131 ? 2.653 8.950 -1.076 1.00 95.88 131 ALA A N 1
ATOM 1032 C CA . ALA A 1 131 ? 3.586 9.349 -0.025 1.00 95.88 131 ALA A CA 1
ATOM 1033 C C . ALA A 1 131 ? 3.616 10.872 0.163 1.00 95.88 131 ALA A C 1
ATOM 1035 O O . ALA A 1 131 ? 3.594 11.342 1.300 1.00 95.88 131 ALA A O 1
ATOM 1036 N N . CYS A 1 132 ? 3.612 11.635 -0.934 1.00 97.38 132 CYS A N 1
ATOM 1037 C CA . CYS A 1 132 ? 3.549 13.095 -0.893 1.00 97.38 132 CYS A CA 1
ATOM 1038 C C . CYS A 1 132 ? 2.269 13.571 -0.199 1.00 97.38 132 CYS A C 1
ATOM 1040 O O . CYS A 1 132 ? 2.345 14.284 0.799 1.00 97.38 132 CYS A O 1
ATOM 1042 N N . SER A 1 133 ? 1.098 13.092 -0.623 1.00 93.81 133 SER A N 1
ATOM 1043 C CA . SER A 1 133 ? -0.175 13.466 0.007 1.00 93.81 133 SER A CA 1
ATOM 1044 C C . SER A 1 133 ? -0.236 13.083 1.493 1.00 93.81 133 SER A C 1
ATOM 1046 O O . SER A 1 133 ? -0.647 13.891 2.322 1.00 93.81 133 SER A O 1
ATOM 1048 N N . ARG A 1 134 ? 0.226 11.880 1.868 1.00 93.56 134 ARG A N 1
ATOM 1049 C CA . ARG A 1 134 ? 0.210 11.402 3.267 1.00 93.56 134 ARG A CA 1
ATOM 1050 C C . ARG A 1 134 ? 1.186 12.142 4.180 1.00 93.56 134 ARG A C 1
ATOM 1052 O O . ARG A 1 134 ? 1.010 12.109 5.398 1.00 93.56 134 ARG A O 1
ATOM 1059 N N . LEU A 1 135 ? 2.208 12.785 3.619 1.00 94.81 135 LEU A N 1
ATOM 1060 C CA . LEU A 1 135 ? 3.141 13.631 4.362 1.00 94.81 135 LEU A CA 1
ATOM 1061 C C . LEU A 1 135 ? 2.832 15.130 4.244 1.00 94.81 135 LEU A C 1
ATOM 1063 O O . LEU A 1 135 ? 3.659 15.932 4.667 1.00 94.81 135 LEU A O 1
ATOM 1067 N N . GLY A 1 136 ? 1.642 15.494 3.751 1.00 94.62 136 GLY A N 1
ATOM 1068 C CA . GLY A 1 136 ? 1.175 16.882 3.711 1.00 94.62 136 GLY A CA 1
ATOM 1069 C C . GLY A 1 136 ? 1.787 17.711 2.584 1.00 94.62 136 GLY A C 1
ATOM 1070 O O . GLY A 1 136 ? 1.897 18.919 2.720 1.00 94.62 136 GLY A O 1
ATOM 1071 N N . GLU A 1 137 ? 2.194 17.060 1.493 1.00 97.25 137 GLU A N 1
ATOM 1072 C CA . GLU A 1 137 ? 2.901 17.659 0.353 1.00 97.25 137 GLU A CA 1
ATOM 1073 C C . GLU A 1 137 ? 2.155 17.433 -0.991 1.00 97.25 137 GLU A C 1
ATOM 1075 O O . GLU A 1 137 ? 2.756 16.970 -1.972 1.00 97.25 137 GLU A O 1
ATOM 1080 N N . PRO A 1 138 ? 0.828 17.676 -1.077 1.00 97.19 138 PRO A N 1
ATOM 1081 C CA . PRO A 1 138 ? 0.049 17.432 -2.297 1.00 97.19 138 PRO A CA 1
ATOM 1082 C C . PRO A 1 138 ? 0.487 18.299 -3.490 1.00 97.19 138 PRO A C 1
ATOM 1084 O O . PRO A 1 138 ? 0.411 17.862 -4.636 1.00 97.19 138 PRO A O 1
ATOM 1087 N N . GLU A 1 139 ? 0.998 19.503 -3.252 1.00 98.00 139 GLU A N 1
ATOM 1088 C CA . GLU A 1 139 ? 1.557 20.376 -4.281 1.00 98.00 139 GLU A CA 1
ATOM 1089 C C . GLU A 1 139 ? 2.816 19.776 -4.915 1.00 98.00 139 GLU A C 1
ATOM 1091 O O . GLU A 1 139 ? 3.011 19.878 -6.128 1.00 98.00 139 GLU A O 1
ATOM 1096 N N . THR A 1 140 ? 3.635 19.076 -4.121 1.00 98.31 140 THR A N 1
ATOM 1097 C CA . THR A 1 140 ? 4.794 18.338 -4.631 1.00 98.31 140 THR A CA 1
ATOM 1098 C C . THR A 1 140 ? 4.336 17.173 -5.508 1.00 98.31 140 THR A C 1
ATOM 1100 O O . THR A 1 140 ? 4.923 16.953 -6.566 1.00 98.31 140 THR A O 1
ATOM 1103 N N . ALA A 1 141 ? 3.267 16.464 -5.123 1.00 97.81 141 ALA A N 1
ATOM 1104 C CA . ALA A 1 141 ? 2.678 15.414 -5.957 1.00 97.81 141 ALA A CA 1
ATOM 1105 C C . ALA A 1 141 ? 2.177 15.956 -7.302 1.00 97.81 141 ALA A C 1
ATOM 1107 O O . ALA A 1 141 ? 2.450 15.354 -8.340 1.00 97.81 141 ALA A O 1
ATOM 1108 N N . LEU A 1 142 ? 1.484 17.099 -7.302 1.00 97.88 142 LEU A N 1
ATOM 1109 C CA . LEU A 1 142 ? 0.974 17.709 -8.530 1.00 97.88 142 LEU A CA 1
ATOM 1110 C C . LEU A 1 142 ? 2.118 18.136 -9.457 1.00 97.88 142 LEU A C 1
ATOM 1112 O O . LEU A 1 142 ? 2.135 17.773 -10.630 1.00 97.88 142 LEU A O 1
ATOM 1116 N N . GLN A 1 143 ? 3.121 18.839 -8.924 1.00 98.19 143 GLN A N 1
ATOM 1117 C CA . GLN A 1 143 ? 4.297 19.234 -9.702 1.00 98.19 143 GLN A CA 1
ATOM 1118 C C . GLN A 1 143 ? 5.093 18.024 -10.203 1.00 98.19 143 GLN A C 1
ATOM 1120 O O . GLN A 1 143 ? 5.669 18.073 -11.289 1.00 98.19 143 GLN A O 1
ATOM 1125 N N . PHE A 1 144 ? 5.130 16.938 -9.426 1.00 97.81 144 PHE A N 1
ATOM 1126 C CA . PHE A 1 144 ? 5.729 15.682 -9.853 1.00 97.81 144 PHE A CA 1
ATOM 1127 C C . PHE A 1 144 ? 4.986 15.098 -11.057 1.00 97.81 144 PHE A C 1
ATOM 1129 O O . PHE A 1 144 ? 5.649 14.744 -12.025 1.00 97.81 144 PHE A O 1
ATOM 1136 N N . CYS A 1 145 ? 3.646 15.083 -11.039 1.00 96.75 145 CYS A N 1
ATOM 1137 C CA . CYS A 1 145 ? 2.806 14.664 -12.171 1.00 96.75 145 CYS A CA 1
ATOM 1138 C C . CYS A 1 145 ? 3.031 15.521 -13.430 1.00 96.75 145 CYS A C 1
ATOM 1140 O O . CYS A 1 145 ? 2.918 15.011 -14.537 1.00 96.75 145 CYS A O 1
ATOM 1142 N N . MET A 1 146 ? 3.396 16.797 -13.264 1.00 97.06 146 MET A N 1
ATOM 1143 C CA . MET A 1 146 ? 3.769 17.719 -14.351 1.00 97.06 146 MET A CA 1
ATOM 1144 C C . MET A 1 146 ? 5.236 17.590 -14.800 1.00 97.06 146 MET A C 1
ATOM 1146 O O . MET A 1 146 ? 5.767 18.483 -15.456 1.00 97.06 146 MET A O 1
ATOM 1150 N N . GLU A 1 147 ? 5.924 16.525 -14.394 1.00 96.81 147 GLU A N 1
ATOM 1151 C CA . GLU A 1 147 ? 7.322 16.247 -14.729 1.00 96.81 147 GLU A CA 1
ATOM 1152 C C . GLU A 1 147 ? 8.322 17.352 -14.318 1.00 96.81 147 GLU A C 1
ATOM 1154 O O . GLU A 1 147 ? 9.387 17.533 -14.915 1.00 96.81 147 GLU A O 1
ATOM 1159 N N . SER A 1 148 ? 8.038 18.078 -13.229 1.00 97.62 148 SER A N 1
ATOM 1160 C CA . SER A 1 148 ? 8.998 19.026 -12.655 1.00 97.62 148 SER A CA 1
ATOM 1161 C C . SER A 1 148 ? 10.196 18.289 -12.050 1.00 97.62 148 SER A C 1
ATOM 1163 O O . SER A 1 148 ? 10.075 17.541 -11.076 1.00 97.62 148 SER A O 1
ATOM 1165 N N . THR A 1 149 ? 11.398 18.537 -12.576 1.00 95.31 149 THR A N 1
ATOM 1166 C CA . THR A 1 149 ? 12.644 17.900 -12.105 1.00 95.31 149 THR A CA 1
ATOM 1167 C C . THR A 1 149 ? 12.977 18.237 -10.650 1.00 95.31 149 THR A C 1
ATOM 1169 O O . THR A 1 149 ? 13.520 17.399 -9.925 1.00 95.31 149 THR A O 1
ATOM 1172 N N . LYS A 1 150 ? 12.616 19.442 -10.187 1.00 95.94 150 LYS A N 1
ATOM 1173 C CA . LYS A 1 150 ? 12.734 19.839 -8.776 1.00 95.94 150 LYS A CA 1
ATOM 1174 C C . LYS A 1 150 ? 11.770 19.034 -7.901 1.00 95.94 150 LYS A C 1
ATOM 1176 O O . LYS A 1 150 ? 12.182 18.524 -6.859 1.00 95.94 150 LYS A O 1
ATOM 1181 N N . ALA A 1 151 ? 10.520 18.888 -8.341 1.00 97.56 151 ALA A N 1
ATOM 1182 C CA . ALA A 1 151 ? 9.518 18.111 -7.619 1.00 97.56 151 ALA A CA 1
ATOM 1183 C C . ALA A 1 151 ? 9.862 16.618 -7.593 1.00 97.56 151 ALA A C 1
ATOM 1185 O O . ALA A 1 151 ? 9.679 15.995 -6.556 1.00 97.56 151 ALA A O 1
ATOM 1186 N N . LYS A 1 152 ? 10.457 16.064 -8.661 1.00 97.06 152 LYS A N 1
ATOM 1187 C CA . LYS A 1 152 ? 10.952 14.676 -8.693 1.00 97.06 152 LYS A CA 1
ATOM 1188 C C . LYS A 1 152 ? 11.889 14.364 -7.535 1.00 97.06 152 LYS A C 1
ATOM 1190 O O . LYS A 1 152 ? 11.610 13.457 -6.759 1.00 97.06 152 LYS A O 1
ATOM 1195 N N . LYS A 1 153 ? 12.951 15.159 -7.369 1.00 96.88 153 LYS A N 1
ATOM 1196 C CA . LYS A 1 153 ? 13.913 14.970 -6.270 1.00 96.88 153 LYS A CA 1
ATOM 1197 C C . LYS A 1 153 ? 13.227 15.046 -4.904 1.00 96.88 153 LYS A C 1
ATOM 1199 O O . LYS A 1 153 ? 13.522 14.253 -4.014 1.00 96.88 153 LYS A O 1
ATOM 1204 N N . LYS A 1 154 ? 12.291 15.986 -4.732 1.00 98.00 154 LYS A N 1
ATOM 1205 C CA . LYS A 1 154 ? 11.536 16.140 -3.480 1.00 98.00 154 LYS A CA 1
ATOM 1206 C C . LYS A 1 154 ? 10.605 14.945 -3.226 1.00 98.00 154 LYS A C 1
ATOM 1208 O O . LYS A 1 154 ? 10.594 14.422 -2.116 1.00 98.00 154 LYS A O 1
ATOM 1213 N N . ALA A 1 155 ? 9.885 14.477 -4.243 1.00 97.62 155 ALA A N 1
ATOM 1214 C CA . ALA A 1 155 ? 8.991 13.326 -4.165 1.00 97.62 155 ALA A CA 1
ATOM 1215 C C . ALA A 1 155 ? 9.749 12.025 -3.848 1.00 97.62 155 ALA A C 1
ATOM 1217 O O . ALA A 1 155 ? 9.307 11.258 -2.997 1.00 97.62 155 ALA A O 1
ATOM 1218 N N . GLU A 1 156 ? 10.928 11.811 -4.443 1.00 95.44 156 GLU A N 1
ATOM 1219 C CA . GLU A 1 156 ? 11.807 10.667 -4.145 1.00 95.44 156 GLU A CA 1
ATOM 1220 C C . GLU A 1 156 ? 12.274 10.663 -2.676 1.00 95.44 156 GLU A C 1
ATOM 1222 O O . GLU A 1 156 ? 12.247 9.624 -2.001 1.00 95.44 156 GLU A O 1
ATOM 1227 N N . LEU A 1 157 ? 12.650 11.833 -2.143 1.00 96.88 157 LEU A N 1
ATOM 1228 C CA . LEU A 1 157 ? 13.014 11.997 -0.731 1.00 96.88 157 LEU A CA 1
ATOM 1229 C C . LEU A 1 157 ? 11.818 11.746 0.198 1.00 96.88 157 LEU A C 1
ATOM 1231 O O . LEU A 1 157 ? 11.940 11.000 1.173 1.00 96.88 157 LEU A O 1
ATOM 1235 N N . ILE A 1 158 ? 10.654 12.322 -0.116 1.00 97.31 158 ILE A N 1
ATOM 1236 C CA . ILE A 1 158 ? 9.408 12.107 0.633 1.00 97.31 158 ILE A CA 1
ATOM 1237 C C . ILE A 1 158 ? 9.043 10.624 0.647 1.00 97.31 158 ILE A C 1
ATOM 1239 O O . ILE A 1 158 ? 8.743 10.076 1.704 1.00 97.31 158 ILE A O 1
ATOM 1243 N N . HIS A 1 159 ? 9.117 9.952 -0.495 1.00 94.88 159 HIS A N 1
ATOM 1244 C CA . HIS A 1 159 ? 8.802 8.535 -0.605 1.00 94.88 159 HIS A CA 1
ATOM 1245 C C . HIS A 1 159 ? 9.757 7.657 0.206 1.00 94.88 159 HIS A C 1
ATOM 1247 O O . HIS A 1 159 ? 9.319 6.724 0.880 1.00 94.88 159 HIS A O 1
ATOM 1253 N N . THR A 1 160 ? 11.049 7.989 0.218 1.00 92.31 160 THR A N 1
ATOM 1254 C CA . THR A 1 160 ? 12.043 7.307 1.059 1.00 92.31 160 THR A CA 1
ATOM 1255 C C . THR A 1 160 ? 11.727 7.488 2.545 1.00 92.31 160 THR A C 1
ATOM 1257 O O . THR A 1 160 ? 11.671 6.511 3.293 1.00 92.31 160 THR A O 1
ATOM 1260 N N . LYS A 1 161 ? 11.432 8.721 2.971 1.00 94.56 161 LYS A N 1
ATOM 1261 C CA . LYS A 1 161 ? 11.033 9.035 4.350 1.00 94.56 161 LYS A CA 1
ATOM 1262 C C . LYS A 1 161 ? 9.735 8.327 4.746 1.00 94.56 161 LYS A C 1
ATOM 1264 O O . LYS A 1 161 ? 9.614 7.802 5.848 1.00 94.56 161 LYS A O 1
ATOM 1269 N N . TYR A 1 162 ? 8.772 8.269 3.833 1.00 94.75 162 TYR A N 1
ATOM 1270 C CA . TYR A 1 162 ? 7.506 7.580 4.037 1.00 94.75 162 TYR A CA 1
ATOM 1271 C C . TYR A 1 162 ? 7.703 6.072 4.254 1.00 94.75 162 TYR A C 1
ATOM 1273 O O . TYR A 1 162 ? 7.134 5.511 5.189 1.00 94.75 162 TYR A O 1
ATOM 1281 N N . LYS A 1 163 ? 8.583 5.428 3.472 1.00 90.50 163 LYS A N 1
ATOM 1282 C CA . LYS A 1 163 ? 8.982 4.027 3.700 1.00 90.50 163 LYS A CA 1
ATOM 1283 C C . LYS A 1 163 ? 9.605 3.820 5.079 1.00 90.50 163 LYS A C 1
ATOM 1285 O O . LYS A 1 163 ? 9.256 2.857 5.753 1.00 90.50 163 LYS A O 1
ATOM 1290 N N . GLN A 1 164 ? 10.478 4.726 5.523 1.00 90.62 164 GLN A N 1
ATOM 1291 C CA . GLN A 1 164 ? 11.069 4.649 6.863 1.00 90.62 164 GLN A CA 1
ATOM 1292 C C . GLN A 1 164 ? 10.001 4.722 7.959 1.00 90.62 164 GLN A C 1
ATOM 1294 O O . GLN A 1 164 ? 10.051 3.942 8.904 1.00 90.62 164 GLN A O 1
ATOM 1299 N N . PHE A 1 165 ? 8.995 5.590 7.818 1.00 93.62 165 PHE A N 1
ATOM 1300 C CA . PHE A 1 165 ? 7.887 5.634 8.773 1.00 93.62 165 PHE A CA 1
ATOM 1301 C C . PHE A 1 165 ? 7.047 4.355 8.785 1.00 93.62 165 PHE A C 1
ATOM 1303 O O . PHE A 1 165 ? 6.638 3.926 9.860 1.00 93.62 165 PHE A O 1
ATOM 1310 N N . ILE A 1 166 ? 6.813 3.730 7.625 1.00 92.81 166 ILE A N 1
ATOM 1311 C CA . ILE A 1 166 ? 6.138 2.427 7.560 1.00 92.81 166 ILE A CA 1
ATOM 1312 C C . ILE A 1 166 ? 6.955 1.369 8.304 1.00 92.81 166 ILE A C 1
ATOM 1314 O O . ILE A 1 166 ? 6.402 0.673 9.147 1.00 92.81 166 ILE A O 1
ATOM 1318 N N . ILE A 1 167 ? 8.260 1.269 8.035 1.00 89.44 167 ILE A N 1
ATOM 1319 C CA . ILE A 1 167 ? 9.146 0.284 8.677 1.00 89.44 167 ILE A CA 1
ATOM 1320 C C . ILE A 1 167 ? 9.155 0.475 10.197 1.00 89.44 167 ILE A C 1
ATOM 1322 O O . ILE A 1 167 ? 8.931 -0.480 10.938 1.00 89.44 167 ILE A O 1
ATOM 1326 N N . SER A 1 168 ? 9.350 1.709 10.667 1.00 92.00 168 SER A N 1
ATOM 1327 C CA . SER A 1 168 ? 9.315 2.023 12.099 1.00 92.00 168 SER A CA 1
ATOM 1328 C C . SER A 1 168 ? 7.949 1.726 12.721 1.00 92.00 168 SER A C 1
ATOM 1330 O O . SER A 1 168 ? 7.887 1.205 13.831 1.00 92.00 168 SER A O 1
ATOM 1332 N N . GLY A 1 169 ? 6.858 2.014 12.004 1.00 95.00 169 GLY A N 1
ATOM 1333 C CA . GLY A 1 169 ? 5.501 1.703 12.444 1.00 95.00 169 GLY A CA 1
ATOM 1334 C C . GLY A 1 169 ? 5.253 0.199 12.565 1.00 95.00 169 GLY A C 1
ATOM 1335 O O . GLY A 1 169 ? 4.741 -0.248 13.583 1.00 95.00 169 GLY A O 1
ATOM 1336 N N . LEU A 1 170 ? 5.667 -0.597 11.576 1.00 92.81 170 LEU A N 1
ATOM 1337 C CA . LEU A 1 170 ? 5.552 -2.058 11.622 1.00 92.81 170 LEU A CA 1
ATOM 1338 C C . LEU A 1 170 ? 6.374 -2.655 12.768 1.00 92.81 170 LEU A C 1
ATOM 1340 O O . LEU A 1 170 ? 5.873 -3.525 13.479 1.00 92.81 170 LEU A O 1
ATOM 1344 N N . LYS A 1 171 ? 7.597 -2.153 12.992 1.00 91.44 171 LYS A N 1
ATOM 1345 C CA . LYS A 1 171 ? 8.421 -2.558 14.137 1.00 91.44 171 LYS A CA 1
ATOM 1346 C C . LYS A 1 171 ? 7.702 -2.272 15.457 1.00 91.44 171 LYS A C 1
ATOM 1348 O O . LYS A 1 171 ? 7.549 -3.177 16.270 1.00 91.44 171 LYS A O 1
ATOM 1353 N N . PHE A 1 172 ? 7.188 -1.054 15.627 1.00 95.06 172 PHE A N 1
ATOM 1354 C CA . PHE A 1 172 ? 6.414 -0.691 16.812 1.00 95.06 172 PHE A CA 1
ATOM 1355 C C . PHE A 1 172 ? 5.214 -1.625 17.024 1.00 95.06 172 PHE A C 1
ATOM 1357 O O . PHE A 1 172 ? 5.033 -2.133 18.123 1.00 95.06 172 PHE A O 1
ATOM 1364 N N . VAL A 1 173 ? 4.433 -1.911 15.975 1.00 94.56 173 VAL A N 1
ATOM 1365 C CA . VAL A 1 173 ? 3.282 -2.827 16.070 1.00 94.56 173 VAL A CA 1
ATOM 1366 C C . VAL A 1 173 ? 3.696 -4.242 16.472 1.00 94.56 173 VAL A C 1
ATOM 1368 O O . VAL A 1 173 ? 2.980 -4.911 17.219 1.00 94.56 173 VAL A O 1
ATOM 1371 N N . SER A 1 174 ? 4.833 -4.730 15.975 1.00 90.50 174 SER A N 1
ATOM 1372 C CA . SER A 1 174 ? 5.310 -6.068 16.331 1.00 90.50 174 SER A CA 1
ATOM 1373 C C . SER A 1 174 ? 5.618 -6.189 17.829 1.00 90.50 174 SER A C 1
ATOM 1375 O O . SER A 1 174 ? 5.288 -7.209 18.427 1.00 90.50 174 SER A O 1
ATOM 1377 N N . GLU A 1 175 ? 6.129 -5.116 18.438 1.00 92.25 175 GLU A N 1
ATOM 1378 C CA . GLU A 1 175 ? 6.548 -5.046 19.845 1.00 92.25 175 GLU A CA 1
ATOM 1379 C C . GLU A 1 175 ? 5.429 -4.561 20.791 1.00 92.25 175 GLU A C 1
ATOM 1381 O O . GLU A 1 175 ? 5.525 -4.744 22.002 1.00 92.25 175 GLU A O 1
ATOM 1386 N N . SER A 1 176 ? 4.366 -3.939 20.267 1.00 92.56 176 SER A N 1
ATOM 1387 C CA . SER A 1 176 ? 3.278 -3.385 21.078 1.00 92.56 176 SER A CA 1
ATOM 1388 C C . SER A 1 176 ? 2.310 -4.456 21.579 1.00 92.56 176 SER A C 1
ATOM 1390 O O . SER A 1 176 ? 1.979 -5.395 20.843 1.00 92.56 176 SER A O 1
ATOM 1392 N N . GLU A 1 177 ? 1.766 -4.236 22.779 1.00 93.44 177 GLU A N 1
ATOM 1393 C CA . GLU A 1 177 ? 0.598 -4.963 23.280 1.00 93.44 177 GLU A CA 1
ATOM 1394 C C . GLU A 1 177 ? -0.596 -4.798 22.331 1.00 93.44 177 GLU A C 1
ATOM 1396 O O . GLU A 1 177 ? -0.836 -3.722 21.773 1.00 93.44 177 GLU A O 1
ATOM 1401 N N . LYS A 1 178 ? -1.335 -5.890 22.136 1.00 94.75 178 LYS A N 1
ATOM 1402 C CA . LYS A 1 178 ? -2.484 -5.972 21.233 1.00 94.75 178 LYS A CA 1
ATOM 1403 C C . LYS A 1 178 ? -3.687 -6.435 22.035 1.00 94.75 178 LYS A C 1
ATOM 1405 O O . LYS A 1 178 ? -3.556 -7.277 22.920 1.00 94.75 178 LYS A O 1
ATOM 1410 N N . ILE A 1 179 ? -4.858 -5.890 21.724 1.00 95.00 179 ILE A N 1
ATOM 1411 C CA . ILE A 1 179 ? -6.114 -6.419 22.256 1.00 95.00 179 ILE A CA 1
ATOM 1412 C C . ILE A 1 179 ? -6.625 -7.420 21.230 1.00 95.00 179 ILE A C 1
ATOM 1414 O O . ILE A 1 179 ? -7.077 -7.033 20.153 1.00 95.00 179 ILE A O 1
ATOM 1418 N N . GLU A 1 180 ? -6.532 -8.697 21.569 1.00 92.69 180 GLU A N 1
ATOM 1419 C CA . GLU A 1 180 ? -6.912 -9.801 20.692 1.00 92.69 180 GLU A CA 1
ATOM 1420 C C . GLU A 1 180 ? -8.200 -10.461 21.188 1.00 92.69 180 GLU A C 1
ATOM 1422 O O . GLU A 1 180 ? -8.488 -10.507 22.387 1.00 92.69 180 GLU A O 1
ATOM 1427 N N . GLY A 1 181 ? -8.997 -10.954 20.246 1.00 88.31 181 GLY A N 1
ATOM 1428 C CA . GLY A 1 181 ? -10.204 -11.723 20.510 1.00 88.31 181 GLY A CA 1
ATOM 1429 C C . GLY A 1 181 ? -10.558 -12.598 19.315 1.00 88.31 181 GLY A C 1
ATOM 1430 O O . GLY A 1 181 ? -9.816 -12.672 18.336 1.00 88.31 181 GLY A O 1
ATOM 1431 N N . ASN A 1 182 ? -11.703 -13.278 19.377 1.00 85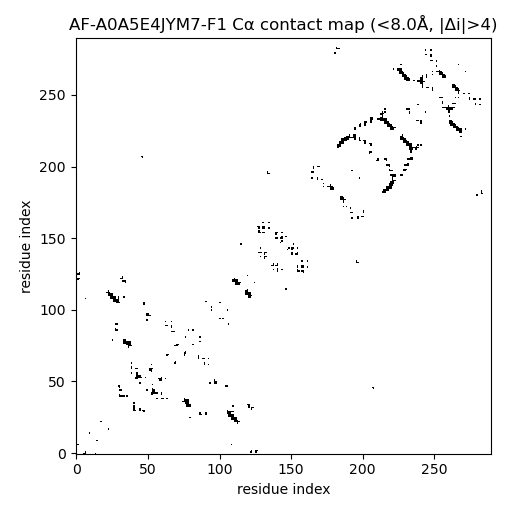.06 182 ASN A N 1
ATOM 1432 C CA . ASN A 1 182 ? -12.076 -14.222 18.328 1.00 85.06 182 ASN A CA 1
ATOM 1433 C C . ASN A 1 182 ? -12.428 -13.497 17.007 1.00 85.06 182 ASN A C 1
ATOM 1435 O O . ASN A 1 182 ? -13.501 -12.894 16.853 1.00 85.06 182 ASN A O 1
ATOM 1439 N N . GLY A 1 183 ? -11.493 -13.545 16.055 1.00 88.69 183 GLY A N 1
ATOM 1440 C CA . GLY A 1 183 ? -11.609 -12.925 14.736 1.00 88.69 183 GLY A CA 1
ATOM 1441 C C . GLY A 1 183 ? -11.320 -11.421 14.702 1.00 88.69 183 GLY A C 1
ATOM 1442 O O . GLY A 1 183 ? -11.742 -10.756 13.756 1.00 88.69 183 GLY A O 1
ATOM 1443 N N . PHE A 1 184 ? -10.640 -10.852 15.705 1.00 94.19 184 PHE A N 1
ATOM 1444 C CA . PHE A 1 184 ? -10.184 -9.461 15.633 1.00 94.19 184 PHE A CA 1
ATOM 1445 C C . PHE A 1 184 ? -8.897 -9.191 16.420 1.00 94.19 184 PHE A C 1
ATOM 1447 O O . PHE A 1 184 ? -8.613 -9.829 17.433 1.00 94.19 184 PHE A O 1
ATOM 1454 N N . VAL A 1 185 ? -8.163 -8.170 15.975 1.00 96.19 185 VAL A N 1
ATOM 1455 C CA . VAL A 1 185 ? -6.964 -7.639 16.633 1.00 96.19 185 VAL A CA 1
ATOM 1456 C C . VAL A 1 185 ? -7.033 -6.117 16.624 1.00 96.19 185 VAL A C 1
ATOM 1458 O O . VAL A 1 185 ? -7.168 -5.512 15.561 1.00 96.19 185 VAL A O 1
ATOM 1461 N N . ILE A 1 186 ? -6.925 -5.484 17.794 1.00 97.69 186 ILE A N 1
ATOM 1462 C CA . ILE A 1 186 ? -6.871 -4.024 17.935 1.00 97.69 186 ILE A CA 1
ATOM 1463 C C . ILE A 1 186 ? -5.463 -3.607 18.356 1.00 97.69 186 ILE A C 1
ATOM 1465 O O . ILE A 1 186 ? -4.928 -4.069 19.365 1.00 97.69 186 ILE A O 1
ATOM 1469 N N . ILE A 1 187 ? -4.891 -2.679 17.595 1.00 97.81 187 ILE A N 1
ATOM 1470 C CA . ILE A 1 187 ? -3.581 -2.080 17.831 1.00 97.81 187 ILE A CA 1
ATOM 1471 C C . ILE A 1 187 ? -3.772 -0.575 18.017 1.00 97.81 187 ILE A C 1
ATOM 1473 O O . ILE A 1 187 ? -4.046 0.148 17.055 1.00 97.81 187 ILE A O 1
ATOM 1477 N N . ASN A 1 188 ? -3.605 -0.087 19.247 1.00 97.50 188 ASN A N 1
ATOM 1478 C CA . ASN A 1 188 ? -3.643 1.345 19.526 1.00 97.50 188 ASN A CA 1
ATOM 1479 C C . ASN A 1 188 ? -2.228 1.930 19.565 1.00 97.50 188 ASN A C 1
ATOM 1481 O O . ASN A 1 188 ? -1.491 1.762 20.535 1.00 97.50 188 ASN A O 1
ATOM 1485 N N . ALA A 1 189 ? -1.857 2.636 18.499 1.00 97.25 189 ALA A N 1
ATOM 1486 C CA . ALA A 1 189 ? -0.546 3.249 18.359 1.00 97.25 189 ALA A CA 1
ATOM 1487 C C . ALA A 1 189 ? -0.428 4.624 19.028 1.00 97.25 189 ALA A C 1
ATOM 1489 O O . ALA A 1 189 ? 0.683 5.155 19.086 1.00 97.25 189 ALA A O 1
ATOM 1490 N N . LYS A 1 190 ? -1.530 5.200 19.532 1.00 96.19 190 LYS A N 1
ATOM 1491 C CA . LYS A 1 190 ? -1.558 6.536 20.151 1.00 96.19 190 LYS A CA 1
ATOM 1492 C C . LYS A 1 190 ? -0.817 7.556 19.272 1.00 96.19 190 LYS A C 1
ATOM 1494 O O . LYS A 1 190 ? -1.127 7.661 18.088 1.00 96.19 190 LYS A O 1
ATOM 1499 N N . GLU A 1 191 ? 0.192 8.255 19.789 1.00 95.75 191 GLU A N 1
ATOM 1500 C CA . GLU A 1 191 ? 1.020 9.210 19.037 1.00 95.75 191 GLU A CA 1
ATOM 1501 C C . GLU A 1 191 ? 2.258 8.580 18.366 1.00 95.75 191 GLU A C 1
ATOM 1503 O O . GLU A 1 191 ? 3.029 9.271 17.699 1.00 95.75 191 GLU A O 1
ATOM 1508 N N . LYS A 1 192 ? 2.505 7.274 18.547 1.00 96.31 192 LYS A N 1
ATOM 1509 C CA . LYS A 1 192 ? 3.725 6.599 18.060 1.00 96.31 192 LYS A CA 1
ATOM 1510 C C . LYS A 1 192 ? 3.721 6.372 16.551 1.00 96.31 192 LYS A C 1
ATOM 1512 O O . LYS A 1 192 ? 4.786 6.308 15.940 1.00 96.31 192 LYS A O 1
ATOM 1517 N N . ILE A 1 193 ? 2.539 6.275 15.946 1.00 96.12 193 ILE A N 1
ATOM 1518 C CA . ILE A 1 193 ? 2.356 6.189 14.495 1.00 96.12 193 ILE A CA 1
ATOM 1519 C C . ILE A 1 193 ? 1.423 7.316 14.069 1.00 96.12 193 ILE A C 1
ATOM 1521 O O . ILE A 1 193 ? 0.363 7.502 14.654 1.00 96.12 193 ILE A O 1
ATOM 1525 N N . LYS A 1 194 ? 1.802 8.047 13.017 1.00 94.38 194 LYS A N 1
ATOM 1526 C CA . LYS A 1 194 ? 0.963 9.113 12.460 1.00 94.38 194 LYS A CA 1
ATOM 1527 C C . LYS A 1 194 ? -0.365 8.565 11.936 1.00 94.38 194 LYS A C 1
ATOM 1529 O O . LYS A 1 194 ? -0.405 7.531 11.265 1.00 94.38 194 LYS A O 1
ATOM 1534 N N . ASP A 1 195 ? -1.430 9.330 12.124 1.00 94.44 195 ASP A N 1
ATOM 1535 C CA . ASP A 1 195 ? -2.774 9.053 11.615 1.00 94.44 195 ASP A CA 1
ATOM 1536 C C . ASP A 1 195 ? -2.811 8.875 10.077 1.00 94.44 195 ASP A C 1
ATOM 1538 O O . ASP A 1 195 ? -3.582 8.081 9.533 1.00 94.44 195 ASP A O 1
ATOM 1542 N N . THR A 1 196 ? -1.940 9.562 9.334 1.00 93.88 196 THR A N 1
ATOM 1543 C CA . THR A 1 196 ? -1.841 9.413 7.872 1.00 93.88 196 THR A CA 1
ATOM 1544 C C . THR A 1 196 ? -1.181 8.099 7.439 1.00 93.88 196 THR A C 1
ATOM 1546 O O . THR A 1 196 ? -1.238 7.724 6.265 1.00 93.88 196 THR A O 1
ATOM 1549 N N . ILE A 1 197 ? -0.577 7.370 8.381 1.00 94.75 197 ILE A N 1
ATOM 1550 C CA . ILE A 1 197 ? 0.177 6.130 8.156 1.00 94.75 197 ILE A CA 1
ATOM 1551 C C . ILE A 1 197 ? -0.568 4.922 8.727 1.00 94.75 197 ILE A C 1
ATOM 1553 O O . ILE A 1 197 ? -0.476 3.834 8.160 1.00 94.75 197 ILE A O 1
ATOM 1557 N N . ILE A 1 198 ? -1.369 5.103 9.780 1.00 95.50 198 ILE A N 1
ATOM 1558 C CA . ILE A 1 198 ? -2.015 4.012 10.526 1.00 95.50 198 ILE A CA 1
ATOM 1559 C C . ILE A 1 198 ? -2.884 3.087 9.656 1.00 95.50 198 ILE A C 1
ATOM 1561 O O . ILE A 1 198 ? -2.852 1.867 9.818 1.00 95.50 198 ILE A O 1
ATOM 1565 N N . GLY A 1 199 ? -3.586 3.642 8.661 1.00 94.56 199 GLY A N 1
ATOM 1566 C CA . GLY A 1 199 ? -4.370 2.849 7.707 1.00 94.56 199 GLY A CA 1
ATOM 1567 C C . GLY A 1 199 ? -3.513 2.079 6.699 1.00 94.56 199 GLY A C 1
ATOM 1568 O O . GLY A 1 199 ? -3.913 1.023 6.219 1.00 94.56 199 GLY A O 1
ATOM 1569 N N . THR A 1 200 ? -2.301 2.563 6.412 1.00 93.31 200 THR A N 1
ATOM 1570 C CA . THR A 1 200 ? -1.327 1.821 5.592 1.00 93.31 200 THR A CA 1
ATOM 1571 C C . THR A 1 200 ? -0.779 0.636 6.371 1.00 93.31 200 THR A C 1
ATOM 1573 O O . THR A 1 200 ? -0.665 -0.448 5.816 1.00 93.31 200 THR A O 1
ATOM 1576 N N . ILE A 1 201 ? -0.519 0.818 7.668 1.00 94.94 201 ILE A N 1
ATOM 1577 C CA . ILE A 1 201 ? -0.127 -0.272 8.563 1.00 94.94 201 ILE A CA 1
ATOM 1578 C C . ILE A 1 201 ? -1.234 -1.330 8.641 1.00 94.94 201 ILE A C 1
ATOM 1580 O O . ILE A 1 201 ? -0.939 -2.497 8.411 1.00 94.94 201 ILE A O 1
ATOM 1584 N N . ALA A 1 202 ? -2.502 -0.940 8.843 1.00 95.06 202 ALA A N 1
ATOM 1585 C CA . ALA A 1 202 ? -3.628 -1.885 8.801 1.00 95.06 202 ALA A CA 1
ATOM 1586 C C . ALA A 1 202 ? -3.665 -2.678 7.491 1.00 95.06 202 ALA A C 1
ATOM 1588 O O . ALA A 1 202 ? -3.817 -3.893 7.511 1.00 95.06 202 ALA A O 1
ATOM 1589 N N . SER A 1 203 ? -3.482 -1.991 6.359 1.00 91.00 203 SER A N 1
ATOM 1590 C CA . SER A 1 203 ? -3.472 -2.622 5.039 1.00 91.00 203 SER A CA 1
ATOM 1591 C C . SER A 1 203 ? -2.308 -3.593 4.847 1.00 91.00 203 SER A C 1
ATOM 1593 O O . SER A 1 203 ? -2.472 -4.594 4.164 1.00 91.00 203 SER A O 1
ATOM 1595 N N . ILE A 1 204 ? -1.126 -3.306 5.395 1.00 89.50 204 ILE A N 1
ATOM 1596 C CA . ILE A 1 204 ? 0.022 -4.217 5.299 1.00 89.50 204 ILE A CA 1
ATOM 1597 C C . ILE A 1 204 ? -0.229 -5.455 6.160 1.00 89.50 204 ILE A C 1
ATOM 1599 O O . ILE A 1 204 ? -0.039 -6.571 5.692 1.00 89.50 204 ILE A O 1
ATOM 1603 N N . LEU A 1 205 ? -0.704 -5.266 7.393 1.00 91.06 205 LEU A N 1
ATOM 1604 C CA . LEU A 1 205 ? -0.995 -6.367 8.311 1.00 91.06 205 LEU A CA 1
ATOM 1605 C C . LEU A 1 205 ? -2.094 -7.283 7.764 1.00 91.06 205 LEU A C 1
ATOM 1607 O O . LEU A 1 205 ? -1.942 -8.500 7.823 1.00 91.06 205 LEU A O 1
ATOM 1611 N N . SER A 1 206 ? -3.152 -6.721 7.172 1.00 89.88 206 SER A N 1
ATOM 1612 C CA . SER A 1 206 ? -4.262 -7.503 6.614 1.00 89.88 206 SER A CA 1
ATOM 1613 C C . SER A 1 206 ? -3.899 -8.310 5.363 1.00 89.88 206 SER A C 1
ATOM 1615 O O . SER A 1 206 ? -4.627 -9.226 5.005 1.00 89.88 206 SER A O 1
ATOM 1617 N N . ASN A 1 207 ? -2.808 -7.958 4.675 1.00 82.69 207 ASN A N 1
ATOM 1618 C CA . ASN A 1 207 ? -2.275 -8.719 3.537 1.00 82.69 207 ASN A CA 1
ATOM 1619 C C . ASN A 1 207 ? -1.042 -9.555 3.923 1.00 82.69 207 ASN A C 1
ATOM 1621 O O . ASN A 1 207 ? -0.406 -10.152 3.060 1.00 82.69 207 ASN A O 1
ATOM 1625 N N . SER A 1 208 ? -0.670 -9.582 5.205 1.00 78.44 208 SER A N 1
ATOM 1626 C CA . SER A 1 208 ? 0.435 -10.406 5.693 1.00 78.44 208 SER A CA 1
ATOM 1627 C C . SER A 1 208 ? -0.048 -11.811 6.047 1.00 78.44 208 SER A C 1
ATOM 1629 O O . SER A 1 208 ? -1.203 -12.004 6.413 1.00 78.44 208 SER A O 1
ATOM 1631 N N . SER A 1 209 ? 0.859 -12.785 6.034 1.00 75.38 209 SER A N 1
ATOM 1632 C CA . SER A 1 209 ? 0.582 -14.152 6.494 1.00 75.38 209 SER A CA 1
ATOM 1633 C C . SER A 1 209 ? 0.564 -14.298 8.025 1.00 75.38 209 SER A C 1
ATOM 1635 O O . SER A 1 20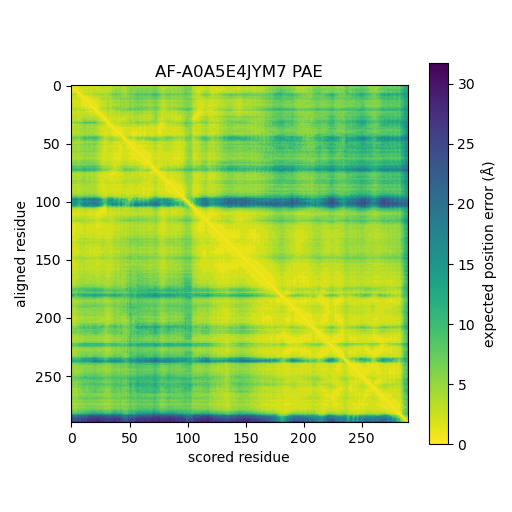9 ? 0.628 -15.417 8.523 1.00 75.38 209 SER A O 1
ATOM 1637 N N . ILE A 1 210 ? 0.578 -13.188 8.773 1.00 84.00 210 ILE A N 1
ATOM 1638 C CA . ILE A 1 210 ? 0.640 -13.188 10.245 1.00 84.00 210 ILE A CA 1
ATOM 1639 C C . ILE A 1 210 ? -0.720 -13.549 10.850 1.00 84.00 210 ILE A C 1
ATOM 1641 O O . ILE A 1 210 ? -0.771 -14.169 11.907 1.00 84.00 210 ILE A O 1
ATOM 1645 N N . TYR A 1 211 ? -1.808 -13.160 10.185 1.00 88.00 211 TYR A N 1
ATOM 1646 C CA . TYR A 1 211 ? -3.169 -13.318 10.683 1.00 88.00 211 TYR A CA 1
ATOM 1647 C C . TYR A 1 211 ? -3.982 -14.211 9.748 1.00 88.00 211 TYR A C 1
ATOM 1649 O O . TYR A 1 211 ? -3.770 -14.211 8.535 1.00 88.00 211 TYR A O 1
ATOM 1657 N N . GLU A 1 212 ? -4.913 -14.969 10.319 1.00 88.19 212 GLU A N 1
ATOM 1658 C CA . GLU A 1 212 ? -5.778 -15.878 9.569 1.00 88.19 212 GLU A CA 1
ATOM 1659 C C . GLU A 1 212 ? -6.857 -15.119 8.786 1.00 88.19 212 GLU A C 1
ATOM 1661 O O . GLU A 1 212 ? -7.305 -14.040 9.194 1.00 88.19 212 GLU A O 1
ATOM 1666 N N . GLU A 1 213 ? -7.294 -15.700 7.666 1.00 88.31 213 GLU A N 1
ATOM 1667 C CA . GLU A 1 213 ? -8.374 -15.154 6.844 1.00 88.31 213 GLU A CA 1
ATOM 1668 C C . GLU A 1 213 ? -9.655 -14.940 7.672 1.00 88.31 213 GLU A C 1
ATOM 1670 O O . GLU A 1 213 ? -10.017 -15.759 8.514 1.00 88.31 213 GLU A O 1
ATOM 1675 N N . GLY A 1 214 ? -10.329 -13.808 7.456 1.00 88.38 214 GLY A N 1
ATOM 1676 C CA . GLY A 1 214 ? -11.508 -13.397 8.222 1.00 88.38 214 GLY A CA 1
ATOM 1677 C C . GLY A 1 214 ? -11.198 -12.635 9.515 1.00 88.38 214 GLY A C 1
ATOM 1678 O O . GLY A 1 214 ? -12.111 -12.047 10.099 1.00 88.38 214 GLY A O 1
ATOM 1679 N N . THR A 1 215 ? -9.931 -12.570 9.949 1.00 93.44 215 THR A N 1
ATOM 1680 C CA . THR A 1 215 ? -9.527 -11.716 11.077 1.00 93.44 215 THR A CA 1
ATOM 1681 C C . THR A 1 215 ? -9.683 -10.241 10.709 1.00 93.44 215 THR A C 1
ATOM 1683 O O . THR A 1 215 ? -9.191 -9.790 9.674 1.00 93.44 215 THR A O 1
ATOM 1686 N N . VAL A 1 216 ? -10.317 -9.454 11.580 1.00 95.44 216 VAL A N 1
ATOM 1687 C CA . VAL A 1 216 ? -10.406 -7.999 11.418 1.00 95.44 216 VAL A CA 1
ATOM 1688 C C . VAL A 1 216 ? -9.246 -7.320 12.141 1.00 95.44 216 VAL A C 1
ATOM 1690 O O . VAL A 1 216 ? -9.141 -7.379 13.364 1.00 95.44 216 VAL A O 1
ATOM 1693 N N . ILE A 1 217 ? -8.390 -6.630 11.390 1.00 96.69 217 ILE A N 1
ATOM 1694 C CA . ILE A 1 217 ? -7.292 -5.824 11.930 1.00 96.69 217 ILE A CA 1
ATOM 1695 C C . ILE A 1 217 ? -7.776 -4.390 12.101 1.00 96.69 217 ILE A C 1
ATOM 1697 O O . ILE A 1 217 ? -8.110 -3.728 11.118 1.00 96.69 217 ILE A O 1
ATOM 1701 N N . ILE A 1 218 ? -7.785 -3.899 13.339 1.00 98.00 218 ILE A N 1
ATOM 1702 C CA . ILE A 1 218 ? -8.150 -2.530 13.701 1.00 98.00 218 ILE A CA 1
ATOM 1703 C C . ILE A 1 218 ? -6.906 -1.811 14.210 1.00 98.00 218 ILE A C 1
ATOM 1705 O O . ILE A 1 218 ? -6.280 -2.229 15.179 1.00 98.00 218 ILE A O 1
ATOM 1709 N N . THR A 1 219 ? -6.552 -0.698 13.580 1.00 98.38 219 THR A N 1
ATOM 1710 C CA . THR A 1 219 ? -5.444 0.153 14.011 1.00 98.38 219 THR A CA 1
ATOM 1711 C C . THR A 1 219 ? -5.952 1.540 14.388 1.00 98.38 219 THR A C 1
ATOM 1713 O O . THR A 1 219 ? -6.839 2.090 13.733 1.00 98.38 219 THR A O 1
ATOM 1716 N N . MET A 1 220 ? -5.399 2.109 15.457 1.00 98.44 220 MET A N 1
ATOM 1717 C CA . MET A 1 220 ? -5.805 3.404 16.009 1.00 98.44 220 MET A CA 1
ATOM 1718 C C . MET A 1 220 ? -4.585 4.313 16.158 1.00 98.44 220 MET A C 1
ATOM 1720 O O . MET A 1 220 ? -3.526 3.858 16.586 1.00 98.44 220 MET A O 1
ATOM 1724 N N . ALA A 1 221 ? -4.726 5.587 15.798 1.00 98.19 221 ALA A N 1
ATOM 1725 C CA . ALA A 1 221 ? -3.701 6.609 15.998 1.00 98.19 221 ALA A CA 1
ATOM 1726 C C . ALA A 1 221 ? -4.339 7.943 16.386 1.00 98.19 221 ALA A C 1
ATOM 1728 O O . ALA A 1 221 ? -5.417 8.293 15.899 1.00 98.19 221 ALA A O 1
ATOM 1729 N N . TYR A 1 222 ? -3.665 8.688 17.253 1.00 97.88 222 TYR A N 1
ATOM 1730 C CA . TYR A 1 222 ? -4.132 9.987 17.723 1.00 97.88 222 TYR A CA 1
ATOM 1731 C C . TYR A 1 222 ? -3.865 11.068 16.673 1.00 97.88 222 TYR A C 1
ATOM 1733 O O . TYR A 1 222 ? -2.818 11.089 16.024 1.00 97.88 222 TYR A O 1
ATOM 1741 N N . TYR A 1 223 ? -4.838 11.960 16.513 1.00 92.31 223 TYR A N 1
ATOM 1742 C CA . TYR A 1 223 ? -4.796 13.118 15.629 1.00 92.31 223 TYR A CA 1
ATOM 1743 C C . TYR A 1 223 ? -5.496 14.284 16.330 1.00 92.31 223 TYR A C 1
ATOM 1745 O O . TYR A 1 223 ? -6.713 14.251 16.511 1.00 92.31 223 TYR A O 1
ATOM 1753 N N . ASP A 1 224 ? -4.732 15.285 16.764 1.00 92.81 224 ASP A N 1
ATOM 1754 C CA . ASP A 1 224 ? -5.211 16.396 17.596 1.00 92.81 224 ASP A CA 1
ATOM 1755 C C . ASP A 1 224 ? -5.984 15.905 18.837 1.00 92.81 224 ASP A C 1
ATOM 1757 O O . ASP A 1 224 ? -5.408 15.218 19.676 1.00 92.81 224 ASP A O 1
ATOM 1761 N N . ASN A 1 225 ? -7.279 16.222 18.963 1.00 95.19 225 ASN A N 1
ATOM 1762 C CA . ASN A 1 225 ? -8.171 15.735 20.027 1.00 95.19 225 ASN A CA 1
ATOM 1763 C C . ASN A 1 225 ? -9.023 14.521 19.606 1.00 95.19 225 ASN A C 1
ATOM 1765 O O . ASN A 1 225 ? -9.984 14.147 20.285 1.00 95.19 225 ASN A O 1
ATOM 1769 N N . LYS A 1 226 ? -8.702 13.920 18.461 1.00 97.50 226 LYS A N 1
ATOM 1770 C CA . LYS A 1 226 ? -9.410 12.791 17.862 1.00 97.50 226 LYS A CA 1
ATOM 1771 C C . LYS A 1 226 ? -8.513 11.558 17.775 1.00 97.50 226 LYS A C 1
ATOM 1773 O O . LYS A 1 226 ? -7.298 11.611 17.979 1.00 97.50 226 LYS A O 1
ATOM 1778 N N . ILE A 1 227 ? -9.140 10.431 17.471 1.00 98.25 227 ILE A N 1
ATOM 1779 C CA . ILE A 1 227 ? -8.504 9.164 17.134 1.00 98.25 227 ILE A CA 1
ATOM 1780 C C . ILE A 1 227 ? -8.990 8.780 15.752 1.00 98.25 227 ILE A C 1
ATOM 1782 O O . ILE A 1 227 ? -10.195 8.677 15.513 1.00 98.25 227 ILE A O 1
ATOM 1786 N N . LYS A 1 228 ? -8.043 8.542 14.853 1.00 97.94 228 LYS A N 1
ATOM 1787 C CA . LYS A 1 228 ? -8.308 7.960 13.549 1.00 97.94 228 LYS A CA 1
ATOM 1788 C C . LYS A 1 228 ? -8.163 6.454 13.634 1.00 97.94 228 LYS A C 1
ATOM 1790 O O . LYS A 1 228 ? -7.147 5.943 14.105 1.00 97.94 228 LYS A O 1
ATOM 1795 N N . ILE A 1 229 ? -9.180 5.762 13.150 1.00 98.38 229 ILE A N 1
ATOM 1796 C CA . ILE A 1 229 ? -9.309 4.318 13.264 1.00 98.38 229 ILE A CA 1
ATOM 1797 C C . ILE A 1 229 ? -9.437 3.756 11.857 1.00 98.38 229 ILE A C 1
ATOM 1799 O O . ILE A 1 229 ? -10.252 4.222 11.060 1.00 98.38 229 ILE A O 1
ATOM 1803 N N . SER A 1 230 ? -8.620 2.758 11.539 1.00 97.94 230 SER A N 1
ATOM 1804 C CA . SER A 1 230 ? -8.689 2.036 10.275 1.00 97.94 230 SER A CA 1
ATOM 1805 C C . SER A 1 230 ? -8.902 0.561 10.557 1.00 97.94 230 SER A C 1
ATOM 1807 O O . SER A 1 230 ? -8.162 -0.031 11.334 1.00 97.94 230 SER A O 1
ATOM 1809 N N . ALA A 1 231 ? -9.877 -0.037 9.882 1.00 96.88 231 ALA A N 1
ATOM 1810 C CA . ALA A 1 231 ? -10.158 -1.459 9.975 1.00 96.88 231 ALA A CA 1
ATOM 1811 C C . ALA A 1 231 ? -10.065 -2.129 8.595 1.00 96.88 231 ALA A C 1
ATOM 1813 O O . ALA A 1 231 ? -10.449 -1.551 7.565 1.00 96.88 231 ALA A O 1
ATOM 1814 N N . ARG A 1 232 ? -9.490 -3.331 8.567 1.00 95.19 232 ARG A N 1
ATOM 1815 C CA . ARG A 1 232 ? -9.255 -4.134 7.359 1.00 95.1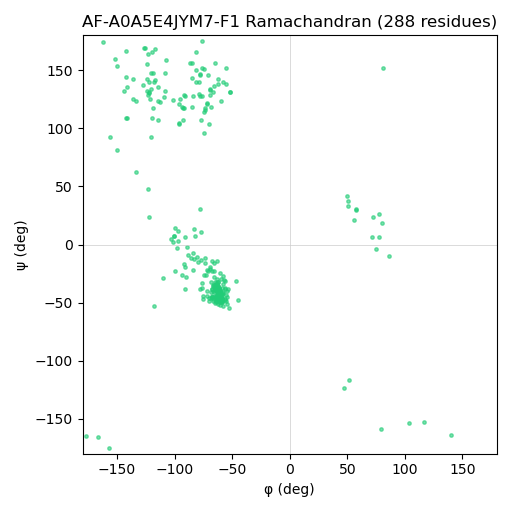9 232 ARG A CA 1
ATOM 1816 C C . ARG A 1 232 ? -9.510 -5.608 7.656 1.00 95.19 232 ARG A C 1
ATOM 1818 O O . ARG A 1 232 ? -9.054 -6.093 8.687 1.00 95.19 232 ARG A O 1
ATOM 1825 N N . SER A 1 233 ? -10.209 -6.302 6.759 1.00 93.38 233 SER A N 1
ATOM 1826 C CA . SER A 1 233 ? -10.345 -7.762 6.834 1.00 93.38 233 SER A CA 1
ATOM 1827 C C . SER A 1 233 ? -9.099 -8.409 6.243 1.00 93.38 233 SER A C 1
ATOM 1829 O O . SER A 1 233 ? -8.581 -7.925 5.231 1.00 93.38 233 SER A O 1
ATOM 1831 N N . VAL A 1 234 ? -8.615 -9.487 6.855 1.00 90.44 234 VAL A N 1
ATOM 1832 C CA . VAL A 1 234 ? -7.645 -10.379 6.215 1.00 90.44 234 VAL A CA 1
ATOM 1833 C C . VAL A 1 234 ? -8.387 -11.183 5.150 1.00 90.44 234 VAL A C 1
ATOM 1835 O O . VAL A 1 234 ? -9.306 -11.939 5.461 1.00 90.44 234 VAL A O 1
ATOM 1838 N N . GLY A 1 235 ? -8.002 -11.008 3.887 1.00 82.69 235 GLY A N 1
ATOM 1839 C CA . GLY A 1 235 ? -8.705 -11.599 2.746 1.00 82.69 235 GLY A CA 1
ATOM 1840 C C . GLY A 1 235 ? -9.977 -10.840 2.342 1.00 82.69 235 GLY A C 1
ATOM 1841 O O . GLY A 1 235 ? -10.131 -9.645 2.595 1.00 82.69 235 GLY A O 1
ATOM 1842 N N . ARG A 1 236 ? -10.877 -11.527 1.628 1.00 75.25 236 ARG A N 1
ATOM 1843 C CA . ARG A 1 236 ? -12.167 -10.980 1.140 1.00 75.25 236 ARG A CA 1
ATOM 1844 C C . ARG A 1 236 ? -13.368 -11.779 1.637 1.00 75.25 236 ARG A C 1
ATOM 1846 O O . ARG A 1 236 ? -14.418 -11.799 1.003 1.00 75.25 236 ARG A O 1
ATOM 1853 N N . SER A 1 237 ? -13.182 -12.467 2.747 1.00 71.50 237 SER A N 1
ATOM 1854 C CA . SER A 1 237 ? -14.228 -13.169 3.465 1.00 71.50 237 SER A CA 1
ATOM 1855 C C . SER A 1 237 ? -14.337 -12.580 4.873 1.00 71.50 237 SER A C 1
ATOM 1857 O O . SER A 1 237 ? -13.482 -11.804 5.318 1.00 71.50 237 SER A O 1
ATOM 1859 N N . GLY A 1 238 ? -15.433 -12.896 5.554 1.00 76.50 238 GLY A N 1
ATOM 1860 C CA . GLY A 1 238 ? -15.683 -12.436 6.914 1.00 76.50 238 GLY A CA 1
ATOM 1861 C C . GLY A 1 238 ? -16.699 -11.302 6.995 1.00 76.50 238 GLY A C 1
ATOM 1862 O O . GLY A 1 238 ? -17.615 -11.201 6.184 1.00 76.50 238 GLY A O 1
ATOM 1863 N N . ARG A 1 239 ? -16.568 -10.502 8.053 1.00 83.50 239 ARG A N 1
ATOM 1864 C CA . ARG A 1 239 ? -17.606 -9.585 8.535 1.00 83.50 239 ARG A CA 1
ATOM 1865 C C . ARG A 1 239 ? -17.642 -8.276 7.739 1.00 83.50 239 ARG A C 1
ATOM 1867 O O . ARG A 1 239 ? -16.598 -7.786 7.307 1.00 83.50 239 ARG A O 1
ATOM 1874 N N . ASN A 1 240 ? -18.821 -7.656 7.635 1.00 91.50 240 ASN A N 1
ATOM 1875 C CA . ASN A 1 240 ? -18.959 -6.313 7.072 1.00 91.50 240 ASN A CA 1
ATOM 1876 C C . ASN A 1 240 ? -18.447 -5.266 8.075 1.00 91.50 240 ASN A C 1
ATOM 1878 O O . ASN A 1 240 ? -19.146 -4.810 8.978 1.00 91.50 240 ASN A O 1
ATOM 1882 N N . ILE A 1 241 ? -17.191 -4.867 7.903 1.00 93.62 241 ILE A N 1
ATOM 1883 C CA . ILE A 1 241 ? -16.482 -3.941 8.788 1.00 93.62 241 ILE A CA 1
ATOM 1884 C C . ILE A 1 241 ? -17.163 -2.575 8.816 1.00 93.62 241 ILE A C 1
ATOM 1886 O O . ILE A 1 241 ? -17.196 -1.929 9.864 1.00 93.62 241 ILE A O 1
ATOM 1890 N N . ARG A 1 242 ? -17.716 -2.118 7.685 1.00 95.25 242 ARG A N 1
ATOM 1891 C CA . ARG A 1 242 ? -18.428 -0.838 7.639 1.00 95.25 242 ARG A CA 1
ATOM 1892 C C . ARG A 1 242 ? -19.648 -0.871 8.552 1.00 95.25 242 ARG A C 1
ATOM 1894 O O . ARG A 1 242 ? -19.812 0.056 9.335 1.00 95.25 242 ARG A O 1
ATOM 1901 N N . GLU A 1 243 ? -20.462 -1.919 8.476 1.00 95.06 243 GLU A N 1
ATOM 1902 C CA . GLU A 1 243 ? -21.650 -2.074 9.326 1.00 95.06 243 GLU A CA 1
ATOM 1903 C C . GLU A 1 243 ? -21.278 -2.166 10.808 1.00 95.06 243 GLU A C 1
ATOM 1905 O O . GLU A 1 243 ? -21.861 -1.461 11.635 1.00 95.06 243 GLU A O 1
ATOM 1910 N N . ILE A 1 244 ? -20.240 -2.942 11.140 1.00 94.50 244 ILE A N 1
ATOM 1911 C CA . ILE A 1 244 ? -19.732 -3.045 12.514 1.00 94.50 244 ILE A CA 1
ATOM 1912 C C . ILE A 1 244 ? -19.321 -1.670 13.038 1.00 94.50 244 ILE A C 1
ATOM 1914 O O . ILE A 1 244 ? -19.799 -1.249 14.093 1.00 94.50 244 ILE A O 1
ATOM 1918 N N . LEU A 1 245 ? -18.476 -0.939 12.304 1.00 96.56 245 LEU A N 1
ATOM 1919 C CA . LEU A 1 245 ? -18.037 0.389 12.728 1.00 96.56 245 LEU A CA 1
ATOM 1920 C C . LEU A 1 245 ? -19.203 1.378 12.802 1.00 96.56 245 LEU A C 1
ATOM 1922 O O . LEU A 1 245 ? -19.252 2.164 13.744 1.00 96.56 245 LEU A O 1
ATOM 1926 N N . SER A 1 246 ? -20.156 1.323 11.869 1.00 96.81 246 SER A N 1
ATOM 1927 C CA . SER A 1 246 ? -21.359 2.157 11.907 1.00 96.81 246 SER A CA 1
ATOM 1928 C C . SER A 1 246 ? -22.164 1.923 13.184 1.00 96.81 246 SER A C 1
ATOM 1930 O O . SER A 1 246 ? -22.465 2.887 13.882 1.00 96.81 246 SER A O 1
ATOM 1932 N N . SER A 1 247 ? -22.403 0.665 13.566 1.00 95.75 247 SER A N 1
ATOM 1933 C CA . SER A 1 247 ? -23.145 0.326 14.791 1.00 95.75 247 SER A CA 1
ATOM 1934 C C . SER A 1 247 ? -22.461 0.811 16.079 1.00 95.75 247 SER A C 1
ATOM 1936 O O . SER A 1 247 ? -23.121 1.123 17.073 1.00 95.75 247 SER A O 1
ATOM 1938 N N . VAL A 1 248 ? -21.123 0.856 16.089 1.00 96.88 248 VAL A N 1
ATOM 1939 C CA . VAL A 1 248 ? -20.338 1.371 17.219 1.00 96.88 248 VAL A CA 1
ATOM 1940 C C . VAL A 1 248 ? -20.408 2.896 17.248 1.00 96.88 248 VAL A C 1
ATOM 1942 O O . VAL A 1 248 ? -20.627 3.488 18.304 1.00 96.88 248 VAL A O 1
ATOM 1945 N N . ILE A 1 249 ? -20.265 3.540 16.089 1.00 97.56 249 ILE A N 1
ATOM 1946 C CA . ILE A 1 249 ? -20.272 5.000 15.963 1.00 97.56 249 ILE A CA 1
ATOM 1947 C C . ILE A 1 249 ? -21.649 5.596 16.264 1.00 97.56 249 ILE A C 1
ATOM 1949 O O . ILE A 1 249 ? -21.705 6.657 16.877 1.00 97.56 249 ILE A O 1
ATOM 1953 N N . GLU A 1 250 ? -22.749 4.904 15.962 1.00 96.62 250 GLU A N 1
ATOM 1954 C CA . GLU A 1 250 ? -24.100 5.309 16.390 1.00 96.62 250 GLU A CA 1
ATOM 1955 C C . GLU A 1 250 ? -24.229 5.461 17.915 1.00 96.62 250 GLU A C 1
ATOM 1957 O O . GLU A 1 250 ? -24.988 6.302 18.391 1.00 96.62 250 GLU A O 1
ATOM 1962 N N . LYS A 1 251 ? -23.466 4.681 18.693 1.00 96.00 251 LYS A N 1
ATOM 1963 C CA . LYS A 1 251 ? -23.494 4.709 20.166 1.00 96.00 251 LYS A CA 1
ATOM 1964 C C . LYS A 1 251 ? -22.487 5.691 20.757 1.00 96.00 251 LYS A C 1
ATOM 1966 O O . LYS A 1 251 ? -22.759 6.329 21.769 1.00 96.00 251 LYS A O 1
ATOM 1971 N N . VAL A 1 252 ? -21.306 5.776 20.149 1.00 96.25 252 VAL A N 1
ATOM 1972 C CA . VAL A 1 252 ? -20.152 6.513 20.689 1.00 96.25 252 VAL A CA 1
ATOM 1973 C C . VAL A 1 252 ? -20.079 7.951 20.158 1.00 96.25 252 VAL A C 1
ATOM 1975 O O . VAL A 1 252 ? -19.549 8.841 20.830 1.00 96.25 252 VAL A O 1
ATOM 1978 N N . GLY A 1 253 ? -20.646 8.188 18.975 1.00 94.31 253 GLY A N 1
ATOM 1979 C CA . GLY A 1 253 ? -20.496 9.411 18.199 1.00 94.31 253 GLY A CA 1
ATOM 1980 C C . GLY A 1 253 ? -19.187 9.444 17.404 1.00 94.31 253 GLY A C 1
ATOM 1981 O O . GLY A 1 253 ? -18.178 8.855 17.793 1.00 94.31 253 GLY A O 1
ATOM 1982 N N . GLY A 1 254 ? -19.201 10.155 16.277 1.00 95.44 254 GLY A N 1
ATOM 1983 C CA . GLY A 1 254 ? -18.056 10.279 15.379 1.00 95.44 254 GLY A CA 1
ATOM 1984 C C . GLY A 1 254 ? -18.461 10.222 13.912 1.00 95.44 254 GLY A C 1
ATOM 1985 O O . GLY A 1 254 ? -19.629 10.374 13.563 1.00 95.44 254 GLY A O 1
ATOM 1986 N N . GLU A 1 255 ? -17.474 9.990 13.058 1.00 96.44 255 GLU A N 1
ATOM 1987 C CA . GLU A 1 255 ? -17.644 9.852 11.612 1.00 96.44 255 GLU A CA 1
ATOM 1988 C C . GLU A 1 255 ? -17.227 8.444 11.190 1.00 96.44 255 GLU A C 1
ATOM 1990 O O . GLU A 1 255 ? -16.241 7.920 11.705 1.00 96.44 255 GLU A O 1
ATOM 1995 N N . VAL A 1 256 ? -17.945 7.832 10.247 1.00 97.19 256 VAL A N 1
ATOM 1996 C CA . VAL A 1 256 ? -17.643 6.494 9.715 1.00 97.19 256 VAL A CA 1
ATOM 1997 C C . VAL A 1 256 ? -17.775 6.478 8.198 1.00 97.19 256 VAL A C 1
ATOM 1999 O O . VAL A 1 256 ? -18.673 7.097 7.633 1.00 97.19 256 VAL A O 1
ATOM 2002 N N . GLY A 1 257 ? -16.887 5.747 7.528 1.00 95.06 257 GLY A N 1
ATOM 2003 C CA . GLY A 1 257 ? -16.931 5.573 6.082 1.00 95.06 257 GLY A CA 1
ATOM 2004 C C . GLY A 1 257 ? -16.112 4.381 5.597 1.00 95.06 257 GLY A C 1
ATOM 2005 O O . GLY A 1 257 ? -15.396 3.733 6.361 1.00 95.06 257 GLY A O 1
ATOM 2006 N N . GLY A 1 258 ? -16.216 4.102 4.299 1.00 92.88 258 GLY A N 1
ATOM 2007 C CA . GLY A 1 258 ? -15.480 3.039 3.615 1.00 92.88 258 GLY A CA 1
ATOM 2008 C C . GLY A 1 258 ? -16.381 1.946 3.043 1.00 92.88 258 GLY A C 1
ATOM 2009 O O . GLY A 1 258 ? -17.532 2.193 2.677 1.00 92.88 258 GLY A O 1
ATOM 2010 N N . HIS A 1 259 ? -15.827 0.742 2.939 1.00 91.31 259 HIS A N 1
ATOM 2011 C CA . HIS A 1 259 ? -16.414 -0.415 2.266 1.00 91.31 259 HIS A CA 1
ATOM 2012 C C . HIS A 1 259 ? -16.470 -1.632 3.194 1.00 91.31 259 HIS A C 1
ATOM 2014 O O . HIS A 1 259 ? -15.843 -1.642 4.252 1.00 91.31 259 HIS A O 1
ATOM 2020 N N . GLU A 1 260 ? -17.183 -2.668 2.755 1.00 91.69 260 GLU A N 1
ATOM 2021 C CA . GLU A 1 260 ? -17.422 -3.924 3.479 1.00 91.69 260 GLU A CA 1
ATOM 2022 C C . GLU A 1 260 ? -16.161 -4.512 4.140 1.00 91.69 260 GLU A C 1
ATOM 2024 O O . GLU A 1 260 ? -16.172 -4.778 5.334 1.00 91.69 260 GLU A O 1
ATOM 2029 N N . PHE A 1 261 ? -15.037 -4.613 3.421 1.00 91.06 261 PHE A N 1
ATOM 2030 C CA . PHE A 1 261 ? -13.783 -5.195 3.945 1.00 91.06 261 PHE A CA 1
ATOM 2031 C C . PHE A 1 261 ? -12.726 -4.161 4.362 1.00 91.06 261 PHE A C 1
ATOM 2033 O O . PHE A 1 261 ? -11.604 -4.510 4.741 1.00 91.06 261 PHE A O 1
ATOM 2040 N N . ALA A 1 262 ? -13.045 -2.873 4.250 1.00 93.00 262 ALA A N 1
ATOM 2041 C CA . ALA A 1 262 ? -12.091 -1.790 4.432 1.00 93.00 262 ALA A CA 1
ATOM 2042 C C . ALA A 1 262 ? -12.817 -0.500 4.816 1.00 93.00 262 ALA A C 1
ATOM 2044 O O . ALA A 1 262 ? -13.206 0.290 3.954 1.00 93.00 262 ALA A O 1
ATOM 2045 N N . ALA A 1 263 ? -12.946 -0.258 6.116 1.00 96.38 263 ALA A N 1
ATOM 2046 C CA . ALA A 1 263 ? -13.616 0.921 6.649 1.00 96.38 263 ALA A CA 1
ATOM 2047 C C . ALA A 1 263 ? -12.728 1.673 7.643 1.00 96.38 263 ALA A C 1
ATOM 2049 O O . ALA A 1 263 ? -11.647 1.218 8.028 1.00 96.38 263 ALA A O 1
ATOM 2050 N N . GLY A 1 264 ? -13.158 2.869 8.010 1.00 97.00 264 GLY A N 1
ATOM 2051 C CA . GLY A 1 264 ? -12.505 3.677 9.020 1.00 97.00 264 GLY A CA 1
ATOM 2052 C C . GLY A 1 264 ? -13.504 4.583 9.710 1.00 97.00 264 GLY A C 1
ATOM 2053 O O . GLY A 1 264 ? -14.583 4.866 9.185 1.00 97.00 264 GLY A O 1
ATOM 2054 N N . CYS A 1 265 ? -13.130 5.032 10.895 1.00 97.38 265 CYS A N 1
ATOM 2055 C CA . CYS A 1 265 ? -13.901 6.007 11.635 1.00 97.38 265 CYS A CA 1
ATOM 2056 C C . CYS A 1 265 ? -12.991 6.990 12.363 1.00 97.38 265 CYS A C 1
ATOM 2058 O O . CYS A 1 265 ? -11.775 6.801 12.472 1.00 97.38 265 CYS A O 1
ATOM 2060 N N . MET A 1 266 ? -13.597 8.073 12.825 1.00 97.62 266 MET A N 1
ATOM 2061 C CA . MET A 1 266 ? -12.927 9.084 13.615 1.00 97.62 266 MET A CA 1
ATOM 2062 C C . MET A 1 266 ? -13.788 9.439 14.821 1.00 97.62 266 MET A C 1
ATOM 2064 O O . MET A 1 266 ? -14.948 9.824 14.676 1.00 97.62 266 MET A O 1
ATOM 2068 N N . ILE A 1 267 ? -13.202 9.300 16.006 1.00 98.06 267 ILE A N 1
ATOM 2069 C CA . ILE A 1 267 ? -13.847 9.565 17.298 1.00 98.06 267 ILE A CA 1
ATOM 2070 C C . ILE A 1 267 ? -13.035 10.594 18.073 1.00 98.06 267 ILE A C 1
ATOM 2072 O O . ILE A 1 267 ? -11.871 10.830 17.759 1.00 98.06 267 ILE A O 1
ATOM 2076 N N . LYS A 1 268 ? -13.622 11.203 19.101 1.00 98.00 268 LYS A N 1
ATOM 2077 C CA . LYS A 1 268 ? -12.847 12.017 20.042 1.00 98.00 268 LYS A CA 1
ATOM 2078 C C . LYS A 1 268 ? -12.063 11.125 21.013 1.00 98.00 268 LYS A C 1
ATOM 2080 O O . LYS A 1 268 ? -12.499 10.012 21.303 1.00 98.00 268 LYS A O 1
ATOM 2085 N N . GLN A 1 269 ? -10.924 11.594 21.518 1.00 97.56 269 GLN A N 1
ATOM 2086 C CA . GLN A 1 269 ? -10.063 10.786 22.397 1.00 97.56 269 GLN A CA 1
ATOM 2087 C C . GLN A 1 269 ? -10.736 10.387 23.713 1.00 97.56 269 GLN A C 1
ATOM 2089 O O . GLN A 1 269 ? -10.547 9.264 24.173 1.00 97.56 269 GLN A O 1
ATOM 2094 N N . GLU A 1 270 ? -11.605 11.230 24.280 1.00 97.25 270 GLU A N 1
ATOM 2095 C CA . GLU A 1 270 ? -12.353 10.896 25.500 1.00 97.25 270 GLU A CA 1
ATOM 2096 C C . GLU A 1 270 ? -13.302 9.698 25.330 1.00 97.25 270 GLU A C 1
ATOM 2098 O O . GLU A 1 270 ? -13.784 9.142 26.313 1.00 97.25 270 GLU A O 1
ATOM 2103 N N . LYS A 1 271 ? -13.568 9.292 24.083 1.00 97.75 271 LYS A N 1
ATOM 2104 C CA . LYS A 1 271 ? -14.426 8.163 23.726 1.00 97.75 271 LYS A CA 1
ATOM 2105 C C . LYS A 1 271 ? -13.670 6.870 23.443 1.00 97.75 2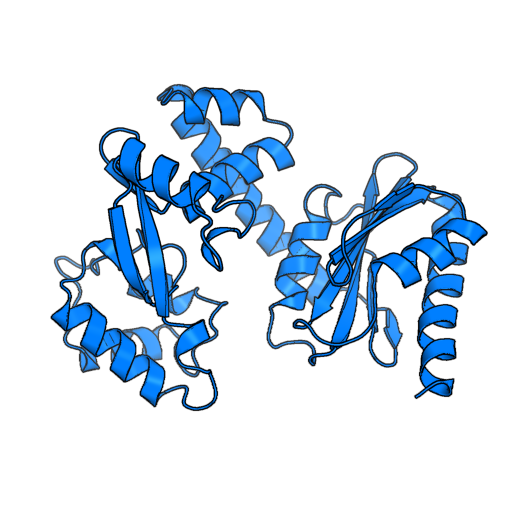71 LYS A C 1
ATOM 2107 O O . LYS A 1 271 ? -14.303 5.877 23.098 1.00 97.75 271 LYS A O 1
ATOM 2112 N N . GLU A 1 272 ? -12.346 6.847 23.596 1.00 97.75 272 GLU A N 1
ATOM 2113 C CA . GLU A 1 272 ? -11.526 5.672 23.281 1.00 97.75 272 GLU A CA 1
ATOM 2114 C C . GLU A 1 272 ? -12.004 4.406 23.996 1.00 97.75 272 GLU A C 1
ATOM 2116 O O . GLU A 1 272 ? -12.209 3.370 23.361 1.00 97.75 272 GLU A O 1
ATOM 2121 N N . LYS A 1 273 ? -12.194 4.494 25.316 1.00 97.31 273 LYS A N 1
ATOM 2122 C CA . LYS A 1 273 ? -12.585 3.344 26.132 1.00 97.31 273 LYS A CA 1
ATOM 2123 C C . LYS A 1 273 ? -13.971 2.831 25.736 1.00 97.31 273 LYS A C 1
ATOM 2125 O O . LYS A 1 273 ? -14.114 1.645 25.444 1.00 97.31 273 LYS A O 1
ATOM 2130 N N . ASP A 1 274 ? -14.945 3.739 25.636 1.00 97.38 274 ASP A N 1
ATOM 2131 C CA . ASP A 1 274 ? -16.311 3.430 25.197 1.00 97.38 274 ASP A CA 1
ATOM 2132 C C . ASP A 1 274 ? -16.304 2.744 23.821 1.00 97.38 274 ASP A C 1
ATOM 2134 O O . ASP A 1 274 ? -17.015 1.761 23.610 1.00 97.38 274 ASP A O 1
ATOM 2138 N N . PHE A 1 275 ? -15.485 3.239 22.886 1.00 97.88 275 PHE A N 1
ATOM 2139 C CA . PHE A 1 275 ? -15.347 2.672 21.548 1.00 97.88 275 PHE A CA 1
ATOM 2140 C C . PHE A 1 275 ? -14.824 1.238 21.577 1.00 97.88 275 PHE A C 1
ATOM 2142 O O . PHE A 1 275 ? -15.438 0.358 20.974 1.00 97.88 275 PHE A O 1
ATOM 2149 N N . ILE A 1 276 ? -13.716 0.989 22.282 1.00 96.88 276 ILE A N 1
ATOM 2150 C CA . ILE A 1 276 ? -13.105 -0.344 22.352 1.00 96.88 276 ILE A CA 1
ATOM 2151 C C . ILE A 1 276 ? -14.083 -1.344 22.983 1.00 96.88 276 ILE A C 1
ATOM 2153 O O . ILE A 1 276 ? -14.236 -2.452 22.470 1.00 96.88 276 ILE A O 1
ATOM 2157 N N . GLU A 1 277 ? -14.792 -0.962 24.047 1.00 95.94 277 GLU A N 1
ATOM 2158 C CA . GLU A 1 277 ? -15.777 -1.830 24.703 1.00 95.94 277 GLU A CA 1
ATOM 2159 C C . GLU A 1 277 ? -16.954 -2.183 23.778 1.00 95.94 277 GLU A C 1
ATOM 2161 O O . GLU A 1 277 ? -17.301 -3.358 23.629 1.00 95.94 277 GLU A O 1
ATOM 2166 N N . HIS A 1 278 ? -17.536 -1.193 23.093 1.00 95.81 278 HIS A N 1
ATOM 2167 C CA . HIS A 1 278 ? -18.629 -1.427 22.144 1.00 95.81 278 HIS A CA 1
ATOM 2168 C C . HIS A 1 278 ? -18.190 -2.228 20.915 1.00 95.81 278 HIS A C 1
ATOM 2170 O O . HIS A 1 278 ? -18.971 -3.028 20.393 1.00 95.81 278 HIS A O 1
ATOM 2176 N N . LEU A 1 279 ? -16.956 -2.024 20.450 1.00 95.00 279 LEU A N 1
ATOM 2177 C CA . LEU A 1 279 ? -16.393 -2.761 19.328 1.00 95.00 279 LEU A CA 1
ATOM 2178 C C . LEU A 1 279 ? -16.198 -4.239 19.683 1.00 95.00 279 LEU A C 1
ATOM 2180 O O . LEU A 1 279 ? -16.668 -5.104 18.945 1.00 95.00 279 LEU A O 1
ATOM 2184 N N . LYS A 1 280 ? -15.590 -4.533 20.841 1.00 93.94 280 LYS A N 1
ATOM 2185 C CA . LYS A 1 280 ? -15.433 -5.909 21.341 1.00 93.94 280 LYS A CA 1
ATOM 2186 C C . LYS A 1 280 ? -16.779 -6.619 21.456 1.00 93.94 280 LYS A C 1
ATOM 2188 O O . LYS A 1 280 ? -16.943 -7.716 20.933 1.00 93.94 280 LYS A O 1
ATOM 2193 N N . LYS A 1 281 ? -17.770 -5.951 22.055 1.00 91.00 281 LYS A N 1
ATOM 2194 C CA . LYS A 1 281 ? -19.119 -6.504 22.217 1.00 91.00 281 LYS A CA 1
ATOM 2195 C C . LYS A 1 281 ? -19.784 -6.833 20.876 1.00 91.00 281 LYS A C 1
ATOM 2197 O O . LYS A 1 281 ? -20.451 -7.855 20.770 1.00 91.00 281 LYS A O 1
ATOM 2202 N N . ASN A 1 282 ? -19.612 -5.995 19.850 1.00 89.44 282 ASN A N 1
ATOM 2203 C CA . ASN A 1 282 ? -20.145 -6.287 18.514 1.00 89.44 282 ASN A CA 1
ATOM 2204 C C . ASN A 1 282 ? -19.507 -7.542 17.904 1.00 89.44 282 ASN A C 1
ATOM 2206 O O . ASN A 1 282 ? -20.227 -8.394 17.388 1.00 89.44 282 ASN A O 1
ATOM 2210 N N . PHE A 1 283 ? -18.186 -7.699 18.030 1.00 85.81 283 PHE A N 1
ATOM 2211 C CA . PHE A 1 283 ? -17.504 -8.905 17.556 1.00 85.81 283 PHE A CA 1
ATOM 2212 C C . PHE A 1 283 ? -17.898 -10.174 18.327 1.00 85.81 283 PHE A C 1
ATOM 2214 O O . PHE A 1 283 ? -17.872 -11.261 17.752 1.00 85.81 283 PHE A O 1
ATOM 2221 N N . GLU A 1 284 ? -18.289 -10.051 19.597 1.00 78.88 284 GLU A N 1
ATOM 2222 C CA . GLU A 1 284 ? -18.781 -11.167 20.414 1.00 78.88 284 GLU A CA 1
ATOM 2223 C C . GLU A 1 284 ? -20.241 -11.549 20.099 1.00 78.88 284 GLU A C 1
ATOM 2225 O O . GLU A 1 284 ? -20.568 -12.732 20.063 1.00 78.88 284 GLU A O 1
ATOM 2230 N N . ILE A 1 285 ? -21.127 -10.579 19.835 1.00 68.25 285 ILE A N 1
ATOM 2231 C CA . ILE A 1 285 ? -22.557 -10.833 19.557 1.00 68.25 285 ILE A CA 1
ATOM 2232 C C . ILE A 1 285 ? -22.763 -11.564 18.225 1.00 68.25 285 ILE A C 1
ATOM 2234 O O . ILE A 1 285 ? -23.637 -12.426 18.124 1.00 68.25 285 ILE A O 1
ATOM 2238 N N . GLU A 1 286 ? -21.983 -11.237 17.196 1.00 57.59 286 GLU A N 1
ATOM 2239 C CA . GLU A 1 286 ? -22.118 -11.885 15.886 1.00 57.59 286 GLU A CA 1
ATOM 2240 C C . GLU A 1 286 ? -21.724 -13.369 15.896 1.00 57.59 286 GLU A C 1
ATOM 2242 O O . GLU A 1 286 ? -22.234 -14.125 15.074 1.00 57.59 286 GLU A O 1
ATOM 2247 N N . LEU A 1 287 ? -20.901 -13.819 16.853 1.00 53.59 287 LEU A N 1
ATOM 2248 C CA . LEU A 1 287 ? -20.544 -15.238 17.005 1.00 53.59 287 LEU A CA 1
ATOM 2249 C C . LEU A 1 287 ? -21.732 -16.123 17.399 1.00 53.59 287 LEU A C 1
ATOM 2251 O O . LEU A 1 287 ? -21.694 -17.319 17.152 1.00 53.59 287 LEU A O 1
ATOM 2255 N N . VAL A 1 288 ? -22.780 -15.555 18.002 1.00 45.78 288 VAL A N 1
ATOM 2256 C CA . VAL A 1 288 ? -23.976 -16.304 18.433 1.00 45.78 288 VAL A CA 1
ATOM 2257 C C . VAL A 1 288 ? -24.967 -16.507 17.275 1.00 45.78 288 VAL A C 1
ATOM 2259 O O . VAL A 1 288 ? -25.914 -17.279 17.396 1.00 45.78 288 VAL A O 1
ATOM 2262 N N . LYS A 1 289 ? -24.782 -15.800 16.151 1.00 44.03 289 LYS A N 1
ATOM 2263 C CA . LYS A 1 289 ? -25.676 -15.854 14.981 1.00 44.03 289 LYS A CA 1
ATOM 2264 C C . LYS A 1 289 ? -25.191 -16.783 13.857 1.00 44.03 289 LYS A C 1
ATOM 2266 O O . LYS A 1 289 ? -25.903 -16.898 12.861 1.00 44.03 289 LYS A O 1
ATOM 2271 N N . ILE A 1 290 ? -24.011 -17.392 14.001 1.00 40.50 290 ILE A N 1
ATOM 2272 C CA . ILE A 1 290 ? -23.434 -18.399 13.089 1.00 40.50 290 ILE A CA 1
ATOM 2273 C C . ILE A 1 290 ? -23.655 -19.779 13.706 1.00 40.50 290 ILE A C 1
ATOM 2275 O O . ILE A 1 290 ? -24.026 -20.699 12.946 1.00 40.50 290 ILE A O 1
#

Secondary structure (DSSP, 8-state):
-GGGTGGGS--HHHHHHHHHTTPEEEEEE--S-TTSBHHHHHHT--SS--TTTTT-HHHHHHHHHHTT---BTTBPPBGGG--HHHHHHHHHHHHHH-TTS-HHHHEEEEEEEEETTEEEEHHHHHHHHHHHHHTT-HHHHHHHHTT-HHHHHHHHHHHHHHHHHHHHHHHHHHHS--EEETTEEEEE-TTSS-HHHHHHHHHHHHTSTTS-TTPEEEEEEEETTEEEEEEEESSS-S--HHHHHHHHHHHH--EEEEETTEEEEEEEGGGHHHHHHHHHHHHHHGGGG-

Solvent-accessible surface area (backbone atoms only — not comparable to full-atom values): 15543 Å² total; per-residue (Å²): 90,68,83,71,63,37,74,85,66,69,48,77,65,59,51,47,51,38,60,76,66,67,44,43,74,45,78,41,67,54,50,52,57,38,78,38,38,38,62,60,23,49,22,67,15,64,61,59,70,41,69,70,23,40,78,25,68,65,40,31,53,50,54,31,52,76,54,71,52,68,58,58,96,85,40,45,61,23,62,76,72,49,54,70,70,53,47,52,42,48,49,51,56,52,45,72,60,33,78,85,60,60,73,75,72,43,44,41,76,46,52,32,36,80,51,90,92,36,83,38,45,44,65,56,54,37,51,30,38,51,29,19,46,53,70,75,32,52,68,44,30,51,38,33,77,69,62,34,70,71,26,42,59,51,35,56,52,40,29,53,52,44,51,52,51,50,54,53,39,52,52,49,58,73,74,46,83,64,56,72,56,87,53,35,39,39,38,77,43,42,81,79,31,56,49,71,45,35,50,56,52,23,53,51,54,26,65,36,91,86,56,58,77,34,26,34,32,33,26,34,9,39,46,94,71,26,30,40,34,24,39,22,29,10,66,95,53,69,68,52,42,32,61,54,50,44,63,36,34,76,76,65,50,66,50,70,51,76,38,51,55,42,18,35,37,38,32,49,53,93,42,49,66,63,44,54,54,47,47,53,51,53,58,57,57,58,64,78,77,113

pLDDT: mean 90.75, std 9.19, range [40.5, 98.44]